Protein AF-A0AAN6ZIL0-F1 (afdb_monomer)

pLDDT: mean 89.45, std 12.0, range [40.91, 98.38]

Mean predicted aligned error: 9.13 Å

Solvent-accessible surface area (backbone atoms only — not comparable to full-atom values): 11310 Å² total; per-residue (Å²): 135,85,91,83,76,83,80,85,71,48,45,64,32,38,40,24,33,41,47,43,83,44,74,64,36,48,53,46,34,47,74,68,64,33,64,38,73,36,57,88,72,86,87,78,92,86,67,79,43,73,49,77,38,78,48,82,80,38,70,63,46,61,56,46,40,78,66,63,54,87,55,35,34,37,29,44,43,47,51,59,83,65,43,52,66,51,46,77,75,34,56,84,57,42,46,38,32,30,37,26,35,73,43,50,61,42,81,63,64,22,70,88,41,80,58,95,59,90,20,24,32,18,34,40,24,52,46,43,72,64,68,71,42,49,39,31,36,45,48,34,38,34,52,90,37,46,70,57,48,48,44,37,56,72,67,17,46,40,38,29,38,33,38,21,62,71,87,55,73,53,61,93,44,73,50,35,51,41,19,42,45,41,48,54,52,48,36,70,76,34,60,74,59,25,43,80,41,53,96,89,56,73,92,88

InterPro domains:
  IPR017946 PLC-like phosphodiesterase, TIM beta/alpha-barrel domain superfamily [G3DSA:3.20.20.190] (9-73)
  IPR060039 Sphingomyelinase D/Phospholipase D [PF27711] (9-48)
  IPR060039 Sphingomyelinase D/Phospholipase D [PF27711] (49-204)

Sequence (204 aa):
MERNISAASAQPFYMIAHRVLTVQGVNDALSHGANALEIDMTAWSDGWILYGFYDATSKAYVRIRGNLINEEAINLNGRVEDVAPAFAKGPEARFKKVMSYGYYNLPFQFGNGHEKRYYTCTELRMAARSHEYGKVFGWTTAAGQAYYVDKLLGEAGVDGLIYGFKMTYYYDHENTRAAAGDIISWVRNHPEKRFMAGKGDFPW

Radius of gyration: 16.7 Å; Cα contacts (8 Å, |Δi|>4): 387; chains: 1; bounding box: 38×57×39 Å

Foldseek 3Di:
DDDDDDPPQAAAAAAEEEAQADPQSVVLCVVLPGAHYHHPDPDDDDAQDEAEDADLPDPVNLVDQAPDDPSAAYEYEDAPVVQVVSCVSGDPDQLRYEYAYAALVCVVQQDQLPDPTDRRLVRLLVVVVVSSHSFYEYEEFKAPRLVSLCSVCPPSNGRYYYYYDSPDHDDDDPTRSRRSVSNVVVCVVCVSHYDHDHPVDRSD

Nearest PDB structures (foldseek):
  6rg0-assembly4_D  TM=4.077E-01  e=2.520E-02  Escherichia coli K-12
  3th6-assembly1_B  TM=4.810E-01  e=2.183E-01  Rhipicephalus microplus
  8rkd-assembly1_B  TM=3.452E-01  e=9.405E-01  Caulobacter vibrioides NA1000
  4ii7-assembly2_D  TM=3.614E-01  e=7.176E+00  Sulfolobus acidocaldarius DSM 639
  4ii7-assembly2_C  TM=3.061E-01  e=4.318E+00  Sulfolobus acidocaldarius DSM 639

Organism: NCBI:txid1934379

Structure (mmCIF, N/CA/C/O backbone):
data_AF-A0AAN6ZIL0-F1
#
_entry.id   AF-A0AAN6ZIL0-F1
#
loop_
_atom_site.group_PDB
_atom_site.id
_atom_site.type_symbol
_atom_site.label_atom_id
_atom_site.label_alt_id
_atom_site.label_comp_id
_atom_site.label_asym_id
_atom_site.label_entity_id
_atom_site.label_seq_id
_atom_site.pdbx_PDB_ins_code
_atom_site.Cartn_x
_atom_site.Cartn_y
_atom_site.Cartn_z
_atom_site.occupancy
_atom_site.B_iso_or_equiv
_atom_site.auth_seq_id
_atom_site.auth_comp_id
_atom_site.auth_asym_id
_atom_site.auth_atom_id
_atom_site.pdbx_PDB_model_num
ATOM 1 N N . MET A 1 1 ? 2.668 -42.980 3.306 1.00 43.22 1 MET A N 1
ATOM 2 C CA . MET A 1 1 ? 3.685 -41.912 3.264 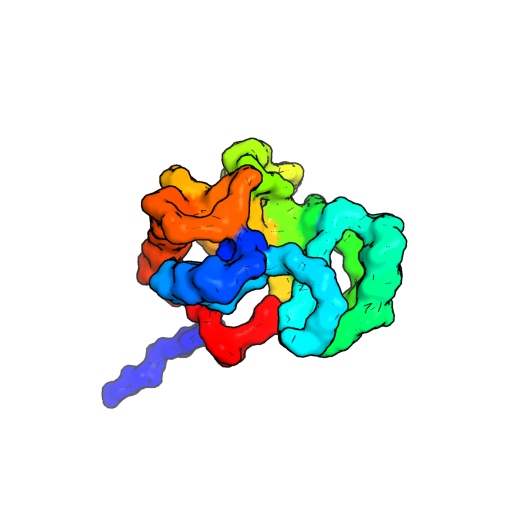1.00 43.22 1 MET A CA 1
ATOM 3 C C . MET A 1 1 ? 2.932 -40.599 3.373 1.00 43.22 1 MET A C 1
ATOM 5 O O . MET A 1 1 ? 2.099 -40.318 2.520 1.00 43.22 1 MET A O 1
ATOM 9 N N . GLU A 1 2 ? 3.079 -39.929 4.507 1.00 42.78 2 GLU A N 1
ATOM 10 C CA . GLU A 1 2 ? 2.239 -38.823 4.973 1.00 42.78 2 GLU A CA 1
ATOM 11 C C . GLU A 1 2 ? 2.430 -37.548 4.136 1.00 42.78 2 GLU A C 1
ATOM 13 O O . GLU A 1 2 ? 3.556 -37.177 3.811 1.00 42.78 2 GLU A O 1
ATOM 18 N N . ARG A 1 3 ? 1.334 -36.838 3.828 1.00 44.56 3 ARG A N 1
ATOM 19 C CA . ARG A 1 3 ? 1.385 -35.398 3.538 1.00 44.56 3 ARG A CA 1
ATOM 20 C C . ARG A 1 3 ? 1.141 -34.673 4.848 1.00 44.56 3 ARG A C 1
ATOM 22 O O . ARG A 1 3 ? 0.009 -34.637 5.317 1.00 44.56 3 ARG A O 1
ATOM 29 N N . ASN A 1 4 ? 2.196 -34.111 5.419 1.00 60.72 4 ASN A N 1
ATOM 30 C CA . ASN A 1 4 ? 2.093 -33.276 6.603 1.00 60.72 4 ASN A CA 1
ATOM 31 C C . ASN A 1 4 ? 3.033 -32.077 6.455 1.00 60.72 4 ASN A C 1
ATOM 33 O O . ASN A 1 4 ? 4.187 -32.126 6.863 1.00 60.72 4 ASN A O 1
ATOM 37 N N . ILE A 1 5 ? 2.537 -31.007 5.831 1.00 50.97 5 ILE A N 1
ATOM 38 C CA . ILE A 1 5 ? 3.052 -29.654 6.048 1.00 50.97 5 ILE A CA 1
ATOM 39 C C . ILE A 1 5 ? 1.830 -28.748 6.169 1.00 50.97 5 ILE A C 1
ATOM 41 O O . ILE A 1 5 ? 1.083 -28.540 5.215 1.00 50.97 5 ILE A O 1
ATOM 45 N N . SER A 1 6 ? 1.613 -28.272 7.389 1.00 51.75 6 SER A N 1
ATOM 46 C CA . SER A 1 6 ? 0.620 -27.271 7.754 1.00 51.75 6 SER A CA 1
ATOM 47 C C . SER A 1 6 ? 0.796 -26.017 6.889 1.00 51.75 6 SER A C 1
ATOM 49 O O . SER A 1 6 ? 1.766 -25.281 7.051 1.00 51.75 6 SER A O 1
ATOM 51 N N . ALA A 1 7 ? -0.178 -25.740 6.022 1.00 52.94 7 ALA A N 1
ATOM 52 C CA . ALA A 1 7 ? -0.308 -24.493 5.263 1.00 52.94 7 ALA A CA 1
ATOM 53 C C . ALA A 1 7 ? -0.688 -23.274 6.141 1.00 52.94 7 ALA A C 1
ATOM 55 O O . ALA A 1 7 ? -1.079 -22.233 5.626 1.00 52.94 7 ALA A O 1
ATOM 56 N N . ALA A 1 8 ? -0.595 -23.385 7.469 1.00 58.19 8 ALA A N 1
ATOM 57 C CA . ALA A 1 8 ? -1.156 -22.426 8.418 1.00 58.19 8 ALA A CA 1
ATOM 58 C C . ALA A 1 8 ? -0.201 -21.293 8.863 1.00 58.19 8 ALA A C 1
ATOM 60 O O . ALA A 1 8 ? -0.393 -20.746 9.945 1.00 58.19 8 ALA A O 1
ATOM 61 N N . SER A 1 9 ? 0.818 -20.911 8.078 1.00 68.12 9 SER A N 1
ATOM 62 C CA . SER A 1 9 ? 1.725 -19.805 8.465 1.00 68.12 9 SER A CA 1
ATOM 63 C C . SER A 1 9 ? 1.987 -18.724 7.412 1.00 68.12 9 SER A C 1
ATOM 65 O O . SER A 1 9 ? 2.540 -17.684 7.7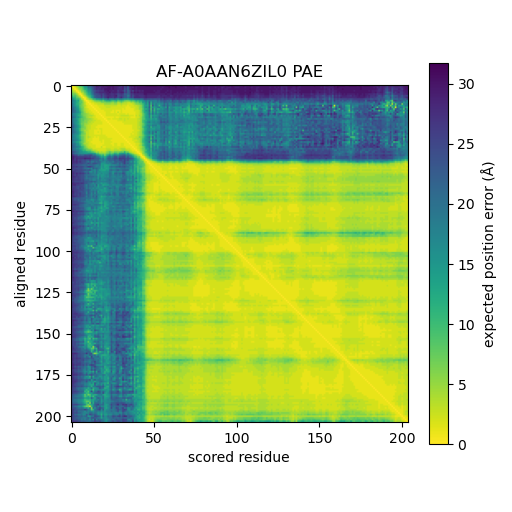67 1.00 68.12 9 SER A O 1
ATOM 67 N N . ALA A 1 10 ? 1.600 -18.915 6.148 1.00 69.25 10 ALA A N 1
ATOM 68 C CA . ALA A 1 10 ? 1.810 -17.907 5.106 1.00 69.25 10 ALA A CA 1
ATOM 69 C C . ALA A 1 10 ? 0.641 -16.908 5.076 1.00 69.25 10 ALA A C 1
ATOM 71 O O . ALA A 1 10 ? -0.521 -17.309 5.107 1.00 69.25 10 ALA A O 1
ATOM 72 N N . GLN A 1 11 ? 0.939 -15.606 5.019 1.00 73.56 11 GLN A N 1
ATOM 73 C CA . GLN A 1 11 ? -0.096 -14.566 4.927 1.00 73.56 11 GLN A CA 1
ATOM 74 C C . GLN A 1 11 ? -0.443 -14.274 3.453 1.00 73.56 11 GLN A C 1
ATOM 76 O O . GLN A 1 11 ? 0.468 -14.277 2.615 1.00 73.56 11 GLN A O 1
ATOM 81 N N . PRO A 1 12 ? -1.715 -13.979 3.124 1.00 77.88 12 PRO A N 1
ATOM 82 C CA . PRO A 1 12 ? -2.114 -13.568 1.777 1.00 77.88 12 PRO A CA 1
ATOM 83 C C . PRO A 1 12 ? -1.517 -12.202 1.412 1.00 77.88 12 PRO A C 1
ATOM 85 O O . PRO A 1 12 ? -1.421 -11.318 2.264 1.00 77.88 12 PRO A O 1
ATOM 88 N N . PHE A 1 13 ? -1.142 -12.020 0.144 1.00 84.75 13 PHE A N 1
ATOM 89 C CA . PHE A 1 13 ? -0.608 -10.767 -0.393 1.00 84.75 13 PHE A CA 1
ATOM 90 C C . PHE A 1 13 ? -1.444 -10.229 -1.567 1.00 84.75 13 PHE A C 1
ATOM 92 O O . PHE A 1 13 ? -1.736 -10.959 -2.522 1.00 84.75 13 PHE A O 1
ATOM 99 N N . TYR A 1 14 ? -1.773 -8.933 -1.516 1.00 87.88 14 TYR A N 1
ATOM 100 C CA . TYR A 1 14 ? -2.527 -8.217 -2.550 1.00 87.88 14 TYR A CA 1
ATOM 101 C C . TYR A 1 14 ? -1.612 -7.354 -3.432 1.00 87.88 14 TYR A C 1
ATOM 103 O O . TYR A 1 14 ? -1.041 -6.353 -2.993 1.00 87.88 14 TYR A O 1
ATOM 111 N N . MET A 1 15 ? -1.508 -7.735 -4.702 1.00 90.88 15 MET A N 1
ATOM 112 C CA . MET A 1 15 ? -0.883 -6.977 -5.777 1.00 90.88 15 MET A CA 1
ATOM 113 C C . MET A 1 15 ? -1.941 -6.089 -6.421 1.00 90.88 15 MET A C 1
ATOM 115 O O . MET A 1 15 ? -2.717 -6.535 -7.271 1.00 90.88 15 MET A O 1
ATOM 119 N N . ILE A 1 16 ? -1.975 -4.838 -5.965 1.00 90.75 16 ILE A N 1
ATOM 120 C CA . ILE A 1 16 ? -3.018 -3.880 -6.311 1.00 90.75 16 ILE A CA 1
ATOM 121 C C . ILE A 1 16 ? -2.552 -3.047 -7.508 1.00 90.75 16 ILE A C 1
ATOM 123 O O . ILE A 1 16 ? -1.652 -2.212 -7.378 1.00 90.75 16 ILE A O 1
ATOM 127 N N . ALA A 1 17 ? -3.141 -3.276 -8.682 1.00 90.50 17 ALA A N 1
ATOM 128 C CA . ALA A 1 17 ? -2.842 -2.468 -9.861 1.00 90.50 17 ALA A CA 1
ATOM 129 C C . ALA A 1 17 ? -3.413 -1.057 -9.683 1.00 90.50 17 ALA A C 1
ATOM 131 O O . ALA A 1 17 ? -4.604 -0.895 -9.434 1.00 90.50 17 ALA A O 1
ATOM 132 N N . HIS A 1 18 ? -2.554 -0.046 -9.786 1.00 90.06 18 HIS A N 1
ATOM 133 C CA . HIS A 1 18 ? -2.918 1.341 -9.514 1.00 90.06 18 HIS A CA 1
ATOM 134 C C . HIS A 1 18 ? -3.780 1.940 -10.628 1.00 90.06 18 HIS A C 1
ATOM 136 O O . HIS A 1 18 ? -3.427 1.860 -11.802 1.00 90.06 18 HIS A O 1
ATOM 142 N N . ARG A 1 19 ? -4.851 2.634 -10.264 1.00 82.19 19 ARG A N 1
ATOM 143 C CA . ARG A 1 19 ? -5.632 3.525 -11.115 1.00 82.19 19 ARG A CA 1
ATOM 144 C C . ARG A 1 19 ? -6.164 2.860 -12.381 1.00 82.19 19 ARG A C 1
ATOM 146 O O . ARG A 1 19 ? -6.008 3.367 -13.496 1.00 82.19 19 ARG A O 1
ATOM 153 N N . VAL A 1 20 ? -6.779 1.696 -12.212 1.00 86.06 20 VAL A N 1
ATOM 154 C CA . VAL A 1 20 ? -7.333 0.894 -13.305 1.00 86.06 20 VAL A CA 1
ATOM 155 C C . VAL A 1 20 ? -8.728 1.405 -13.663 1.00 86.06 20 VAL A C 1
ATOM 157 O O . VAL A 1 20 ? -9.733 0.972 -13.114 1.00 86.06 20 VAL A O 1
ATOM 160 N N . LEU A 1 21 ? -8.788 2.356 -14.597 1.00 84.69 21 LEU A N 1
ATOM 161 C CA . LEU A 1 21 ? -10.026 3.073 -14.953 1.00 84.69 21 LEU A CA 1
ATOM 162 C C . LEU A 1 21 ? -10.705 2.562 -16.237 1.00 84.69 21 LEU A C 1
ATOM 164 O O . LEU A 1 21 ? -11.680 3.153 -16.695 1.00 84.69 21 LEU A O 1
ATOM 168 N N . THR A 1 22 ? -10.184 1.500 -16.862 1.00 74.88 22 THR A N 1
ATOM 169 C CA . THR A 1 22 ? -10.704 0.963 -18.133 1.00 74.88 22 THR A CA 1
ATOM 170 C C . THR A 1 22 ? -10.756 -0.563 -18.126 1.00 74.88 22 THR A C 1
ATOM 172 O O . THR A 1 22 ? -9.958 -1.213 -17.453 1.00 74.88 22 THR A O 1
ATOM 175 N N . VAL A 1 23 ? -11.653 -1.144 -18.932 1.00 84.69 23 VAL A N 1
ATOM 176 C CA . VAL A 1 23 ? -11.764 -2.606 -19.113 1.00 84.69 23 VAL A CA 1
ATOM 177 C C . VAL A 1 23 ? -10.456 -3.212 -19.628 1.00 84.69 23 VAL A C 1
ATOM 179 O O . VAL A 1 23 ? -10.047 -4.273 -19.166 1.00 84.69 23 VAL A O 1
ATOM 182 N N . GLN A 1 24 ? -9.763 -2.528 -20.543 1.00 82.75 24 GLN A N 1
ATOM 183 C CA . GLN A 1 24 ? -8.460 -2.997 -21.013 1.00 82.75 24 GLN A CA 1
ATOM 184 C C . GLN A 1 24 ? -7.431 -3.003 -19.878 1.00 82.75 24 GLN A C 1
ATOM 186 O O . GLN A 1 24 ? -6.732 -3.993 -19.704 1.00 82.75 24 GLN A O 1
ATOM 191 N N . GLY A 1 25 ? -7.411 -1.960 -19.041 1.00 84.38 25 GLY A N 1
ATOM 192 C CA . GLY A 1 25 ? -6.539 -1.908 -17.869 1.00 84.38 25 GLY A CA 1
ATOM 193 C C . GLY A 1 25 ? -6.794 -3.048 -16.878 1.00 84.38 25 GLY A C 1
ATOM 194 O O . GLY A 1 25 ? -5.843 -3.545 -16.285 1.00 84.38 25 GLY A O 1
ATOM 195 N N . VAL A 1 26 ? -8.047 -3.502 -16.732 1.00 88.31 26 VAL A N 1
ATOM 196 C CA . VAL A 1 26 ? -8.382 -4.696 -15.934 1.00 88.31 26 VAL A CA 1
ATOM 197 C C . VAL A 1 26 ? -7.740 -5.941 -16.542 1.00 88.31 26 VAL A C 1
ATOM 199 O O . VAL A 1 26 ? -7.067 -6.685 -15.833 1.00 88.31 26 VAL A O 1
ATOM 202 N N . ASN A 1 27 ? -7.913 -6.162 -17.846 1.00 88.88 27 ASN A N 1
ATOM 203 C CA . ASN A 1 27 ? -7.346 -7.327 -18.530 1.00 88.88 27 ASN A CA 1
ATOM 204 C C . ASN A 1 27 ? -5.816 -7.342 -18.448 1.00 88.88 27 ASN A C 1
ATOM 206 O O . ASN A 1 27 ? -5.233 -8.381 -18.143 1.00 88.88 27 ASN A O 1
ATOM 210 N N . ASP A 1 28 ? -5.182 -6.188 -18.652 1.00 89.25 28 ASP A N 1
ATOM 211 C CA . ASP A 1 28 ? -3.732 -6.041 -18.561 1.00 89.25 28 ASP A CA 1
ATOM 212 C C . ASP A 1 28 ? -3.258 -6.325 -17.131 1.00 89.25 28 ASP A C 1
ATOM 214 O O . ASP A 1 28 ? -2.381 -7.163 -16.926 1.00 89.25 28 ASP A O 1
ATOM 218 N N . ALA A 1 29 ? -3.889 -5.705 -16.126 1.00 91.31 29 ALA A N 1
ATOM 219 C CA . ALA A 1 29 ? -3.565 -5.912 -14.716 1.00 91.31 29 ALA A CA 1
ATOM 220 C C . ALA A 1 29 ? -3.671 -7.391 -14.314 1.00 91.31 29 ALA A C 1
ATOM 222 O O . ALA A 1 29 ? -2.738 -7.938 -13.723 1.00 91.31 29 ALA A O 1
ATOM 223 N N . LEU A 1 30 ? -4.764 -8.061 -14.690 1.00 89.88 30 LEU A N 1
ATOM 224 C CA . LEU A 1 30 ? -4.955 -9.489 -14.437 1.00 89.88 30 LEU A CA 1
ATOM 225 C C . LEU A 1 30 ? -3.917 -10.344 -15.178 1.00 89.88 30 LEU A C 1
ATOM 227 O O . LEU A 1 30 ? -3.366 -11.273 -14.590 1.00 89.88 30 LEU A O 1
ATOM 231 N N . SER A 1 31 ? -3.600 -10.018 -16.435 1.00 90.88 31 SER A N 1
ATOM 232 C CA . SER A 1 31 ? -2.573 -10.726 -17.216 1.00 90.88 31 SER A CA 1
ATOM 233 C C . SER A 1 31 ? -1.175 -10.605 -16.599 1.00 90.88 31 SER A C 1
ATOM 235 O O . SER A 1 31 ? -0.359 -11.518 -16.714 1.00 90.88 31 SER A O 1
ATOM 237 N N . HIS A 1 32 ? -0.923 -9.509 -15.882 1.00 94.00 32 HIS A N 1
ATOM 238 C CA . HIS A 1 32 ? 0.316 -9.267 -15.152 1.00 94.00 32 HIS A CA 1
ATOM 239 C C . HIS A 1 32 ? 0.347 -9.930 -13.775 1.00 94.00 32 HIS A C 1
ATOM 241 O O . HIS A 1 32 ? 1.385 -9.892 -13.124 1.00 94.00 32 HIS A O 1
ATOM 247 N N . GLY A 1 33 ? -0.754 -10.542 -13.332 1.00 92.06 33 GLY A N 1
ATOM 248 C CA . GLY A 1 33 ? -0.851 -11.217 -12.040 1.00 92.06 33 GLY A CA 1
ATOM 249 C C . GLY A 1 33 ? -1.380 -10.344 -10.904 1.00 92.06 33 GLY A C 1
ATOM 250 O O . GLY A 1 33 ? -1.302 -10.766 -9.750 1.00 92.06 33 GLY A O 1
ATOM 251 N N . ALA A 1 34 ? -1.929 -9.158 -11.198 1.00 93.69 34 ALA A N 1
ATOM 252 C CA . ALA A 1 34 ? -2.669 -8.403 -10.195 1.00 93.69 34 ALA A CA 1
ATOM 253 C C . ALA A 1 34 ? -3.865 -9.229 -9.713 1.00 93.69 34 ALA A C 1
ATOM 255 O O . ALA A 1 34 ? -4.593 -9.833 -10.501 1.00 93.69 34 ALA A O 1
ATOM 256 N N . ASN A 1 35 ? -4.072 -9.237 -8.404 1.00 94.38 35 ASN A N 1
ATOM 257 C CA . ASN A 1 35 ? -5.205 -9.896 -7.754 1.00 94.38 35 ASN A CA 1
ATOM 258 C C . ASN A 1 35 ? -6.100 -8.897 -7.008 1.00 94.38 35 ASN A C 1
ATOM 260 O O . ASN A 1 35 ? -7.082 -9.286 -6.382 1.00 94.38 35 ASN A O 1
ATOM 264 N N . ALA A 1 36 ? -5.772 -7.611 -7.106 1.00 88.31 36 ALA A N 1
ATOM 265 C CA . ALA A 1 36 ? -6.558 -6.491 -6.638 1.00 88.31 36 ALA A CA 1
ATOM 266 C C . ALA A 1 36 ? -6.332 -5.299 -7.577 1.00 88.31 36 ALA A C 1
ATOM 268 O O . ALA A 1 36 ? -5.315 -5.211 -8.267 1.00 88.31 36 ALA A O 1
ATOM 269 N N . LEU A 1 37 ? -7.287 -4.376 -7.608 1.00 87.94 37 LEU A N 1
ATOM 270 C CA . LEU A 1 37 ? -7.235 -3.169 -8.428 1.00 87.94 37 LEU A CA 1
ATOM 271 C C . LEU A 1 37 ? -7.539 -1.975 -7.525 1.00 87.94 37 LEU A C 1
ATOM 273 O O . LEU A 1 37 ? -8.451 -2.033 -6.705 1.00 87.94 37 LEU A O 1
ATOM 277 N N . GLU A 1 38 ? -6.787 -0.899 -7.682 1.00 87.25 38 GLU A N 1
ATOM 278 C CA . GLU A 1 38 ? -7.127 0.412 -7.151 1.00 87.25 38 GLU A CA 1
ATOM 279 C C . GLU A 1 38 ? -7.791 1.183 -8.297 1.00 87.25 38 GLU A C 1
ATOM 281 O O . GLU A 1 38 ? -7.282 1.225 -9.419 1.00 87.25 38 GLU A O 1
ATOM 286 N N . ILE A 1 39 ? -8.998 1.685 -8.050 1.00 79.25 39 ILE A N 1
ATOM 287 C CA . ILE A 1 39 ? -9.848 2.335 -9.047 1.00 79.25 39 ILE A CA 1
ATOM 288 C C . ILE A 1 39 ? -10.323 3.650 -8.435 1.00 79.25 39 ILE A C 1
ATOM 290 O O . ILE A 1 39 ? -10.963 3.645 -7.384 1.00 79.25 39 ILE A O 1
ATOM 294 N N . ASP A 1 40 ? -10.082 4.766 -9.125 1.00 73.12 40 ASP A N 1
ATOM 295 C CA . ASP A 1 40 ? -10.727 6.036 -8.794 1.00 73.12 40 ASP A CA 1
ATOM 296 C C . ASP A 1 40 ? -12.218 5.931 -9.158 1.00 73.12 40 ASP A C 1
ATOM 298 O O . ASP A 1 40 ? -12.609 6.100 -10.316 1.00 73.12 40 ASP A O 1
ATOM 302 N N . MET A 1 41 ? -13.069 5.610 -8.185 1.00 60.06 41 MET A N 1
ATOM 303 C CA . MET A 1 41 ? -14.508 5.456 -8.405 1.00 60.06 41 MET A CA 1
ATOM 304 C C . MET A 1 41 ? -15.291 6.726 -8.053 1.00 60.06 41 MET A C 1
ATOM 306 O O . MET A 1 41 ? -15.039 7.387 -7.048 1.00 60.06 41 MET A O 1
ATOM 310 N N . THR A 1 42 ? -16.341 7.000 -8.831 1.00 50.94 42 THR A N 1
ATOM 311 C CA . THR A 1 42 ? -17.550 7.675 -8.330 1.00 50.94 42 THR A CA 1
ATOM 312 C C . THR A 1 42 ? -18.559 6.566 -8.021 1.00 50.94 42 THR A C 1
ATOM 314 O O . THR A 1 42 ? -18.950 5.834 -8.925 1.00 50.94 42 THR A O 1
ATOM 317 N N . ALA A 1 43 ? -18.871 6.346 -6.742 1.00 49.12 43 ALA A N 1
ATOM 318 C CA . ALA A 1 43 ? -19.370 5.056 -6.252 1.00 49.12 43 ALA A CA 1
ATOM 319 C C . ALA A 1 43 ? -20.839 4.738 -6.594 1.00 49.12 43 ALA A C 1
ATOM 321 O O . ALA A 1 43 ? -21.691 5.602 -6.400 1.00 49.12 43 ALA A O 1
ATOM 322 N N . TRP A 1 44 ? -21.098 3.466 -6.957 1.00 40.91 44 TRP A N 1
ATOM 323 C CA . TRP A 1 44 ? -22.325 2.659 -6.759 1.00 40.91 44 TRP A CA 1
ATOM 324 C C . TRP A 1 44 ? -21.902 1.253 -6.245 1.00 40.91 44 TRP A C 1
ATOM 326 O O . TRP A 1 44 ? -20.784 0.820 -6.518 1.00 40.91 44 TRP A O 1
ATOM 336 N N . SER A 1 45 ? -22.743 0.581 -5.447 1.00 48.53 45 SER A N 1
ATOM 337 C CA . SER A 1 45 ? -22.363 -0.340 -4.349 1.00 48.53 45 SER A CA 1
ATOM 338 C C . SER A 1 45 ? -22.235 -1.851 -4.647 1.00 48.53 45 SER A C 1
ATOM 340 O O . SER A 1 45 ? -22.544 -2.652 -3.768 1.00 48.53 45 SER A O 1
ATOM 342 N N . ASP A 1 46 ? -21.771 -2.274 -5.825 1.00 61.41 46 ASP A N 1
ATOM 343 C CA . ASP A 1 46 ? -21.534 -3.708 -6.090 1.00 61.41 46 ASP A CA 1
ATOM 344 C C . ASP A 1 46 ? -20.037 -4.060 -5.964 1.00 61.41 46 ASP A C 1
ATOM 346 O O . ASP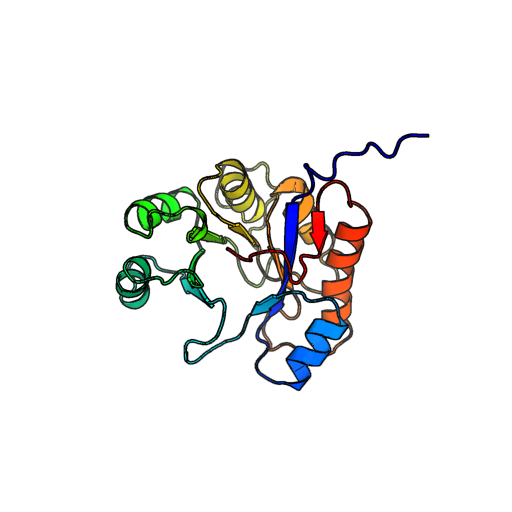 A 1 46 ? -19.275 -3.927 -6.922 1.00 61.41 46 ASP A O 1
ATOM 350 N N . GLY A 1 47 ? -19.601 -4.514 -4.779 1.00 72.94 47 GLY A N 1
ATOM 351 C CA . GLY A 1 47 ? -18.253 -5.059 -4.547 1.00 72.94 47 GLY A CA 1
ATOM 352 C C . GLY A 1 47 ? -17.604 -4.665 -3.215 1.00 72.94 47 GLY A C 1
ATOM 353 O O . GLY A 1 47 ? -18.181 -3.940 -2.410 1.00 72.94 47 GLY A O 1
ATOM 354 N N . TRP A 1 48 ? -16.377 -5.151 -2.997 1.00 83.69 48 TRP A N 1
ATOM 355 C CA . TRP A 1 48 ? -15.537 -4.745 -1.866 1.00 83.69 48 TRP A CA 1
ATOM 356 C C . TRP A 1 48 ? -14.987 -3.336 -2.109 1.00 83.69 48 TRP A C 1
ATOM 358 O O . TRP A 1 48 ? -14.307 -3.112 -3.111 1.00 83.69 48 TRP A O 1
ATOM 368 N N . ILE A 1 49 ? -15.236 -2.399 -1.189 1.00 88.25 49 ILE A N 1
ATOM 369 C CA . ILE A 1 49 ? -14.770 -1.007 -1.298 1.00 88.25 49 ILE A CA 1
ATOM 370 C C . ILE A 1 49 ? -13.814 -0.650 -0.154 1.00 88.25 49 ILE A C 1
ATOM 372 O O . ILE A 1 49 ? -14.139 -0.795 1.025 1.00 88.25 49 ILE A O 1
ATOM 376 N N . LEU A 1 50 ? -12.640 -0.120 -0.503 1.00 91.44 50 LEU A N 1
ATOM 377 C CA . LEU A 1 50 ? -11.704 0.473 0.450 1.00 91.44 50 LEU A CA 1
ATOM 378 C C . LEU A 1 50 ? -11.679 1.991 0.285 1.00 91.44 50 LEU A C 1
ATOM 380 O O . LEU A 1 50 ? -11.163 2.510 -0.703 1.00 91.44 50 LEU A O 1
ATOM 384 N N . TYR A 1 51 ? -12.186 2.715 1.278 1.00 93.94 51 TYR A N 1
ATOM 385 C CA . TYR A 1 51 ? -12.152 4.175 1.277 1.00 93.94 51 TYR A CA 1
ATOM 386 C C . TYR A 1 51 ? -10.813 4.685 1.815 1.00 93.94 51 TYR A C 1
ATOM 388 O O . TYR A 1 51 ? -10.513 4.520 2.998 1.00 93.94 51 TYR A O 1
ATOM 396 N N . GLY A 1 52 ? -10.011 5.314 0.958 1.00 94.19 52 GLY A N 1
ATOM 397 C CA . GLY A 1 52 ? -8.725 5.904 1.333 1.00 94.19 52 GLY A CA 1
ATOM 398 C C . GLY A 1 52 ? -8.845 7.344 1.831 1.00 94.19 52 GLY A C 1
ATOM 399 O O . GLY A 1 52 ? -9.437 8.192 1.166 1.00 94.19 52 GLY A O 1
ATOM 400 N N . PHE A 1 53 ? -8.227 7.646 2.973 1.00 95.50 53 PHE A N 1
ATOM 401 C CA . PHE A 1 53 ? -8.155 8.995 3.533 1.00 95.50 53 PHE A CA 1
ATOM 402 C C . PHE A 1 53 ? -6.734 9.355 3.960 1.00 95.50 53 PHE A C 1
ATOM 404 O O . PHE A 1 53 ? -5.989 8.526 4.476 1.00 95.50 53 PHE A O 1
ATOM 411 N N . TYR A 1 54 ? -6.395 10.634 3.813 1.00 93.19 54 TYR A N 1
ATOM 412 C CA . TYR A 1 54 ? -5.192 11.242 4.398 1.00 93.19 54 TYR A CA 1
ATOM 413 C C . TYR A 1 54 ? -5.504 12.067 5.651 1.00 93.19 54 TYR A C 1
ATOM 415 O O . TYR A 1 54 ? -4.600 12.450 6.384 1.00 93.19 54 TYR A O 1
ATOM 423 N N . ASP A 1 55 ? -6.784 12.368 5.879 1.00 92.12 55 ASP A N 1
ATOM 424 C CA . ASP A 1 55 ? -7.241 13.254 6.942 1.00 92.12 55 ASP A CA 1
ATOM 425 C C . ASP A 1 55 ? -8.466 12.660 7.647 1.00 92.12 55 ASP A C 1
ATOM 427 O O . ASP A 1 55 ? -9.584 12.631 7.114 1.00 92.12 55 ASP A O 1
ATOM 431 N N . ALA A 1 56 ? -8.239 12.222 8.886 1.00 92.88 56 ALA A N 1
ATOM 432 C CA . ALA A 1 56 ? -9.256 11.679 9.782 1.00 92.88 56 ALA A CA 1
ATOM 433 C C . ALA A 1 56 ? -10.244 12.730 10.324 1.00 92.88 56 ALA A C 1
ATOM 435 O O . ALA A 1 56 ? -11.155 12.398 11.089 1.00 92.88 56 ALA A O 1
ATOM 436 N N . THR A 1 57 ? -10.069 14.001 9.970 1.00 91.94 57 THR A N 1
ATOM 437 C CA . THR A 1 57 ? -10.995 15.090 10.299 1.00 91.94 57 THR A CA 1
ATOM 438 C C . THR A 1 57 ? -11.899 15.467 9.127 1.00 91.94 57 THR A C 1
ATOM 440 O O . THR A 1 57 ? -12.885 16.183 9.317 1.00 91.94 57 THR A O 1
ATOM 443 N N . SER A 1 58 ? -11.630 14.935 7.930 1.00 91.31 58 SER A N 1
ATOM 444 C CA . SER A 1 58 ? -12.448 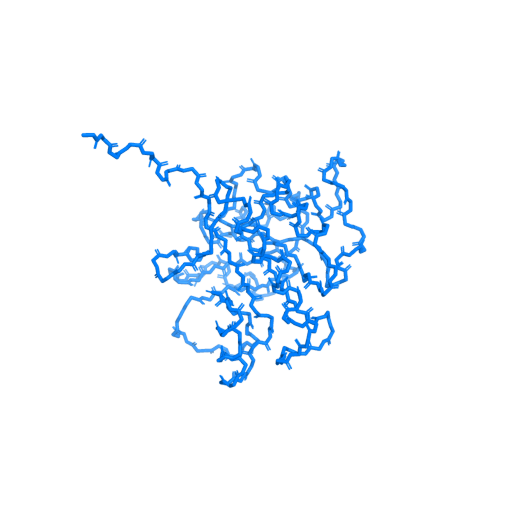15.200 6.750 1.00 91.31 58 SER A CA 1
ATOM 445 C C . SER A 1 58 ? -13.907 14.781 6.968 1.00 91.31 58 SER A C 1
ATOM 447 O O . SER A 1 58 ? -14.213 13.748 7.574 1.00 91.31 58 SER A O 1
ATOM 449 N N . LYS A 1 59 ? -14.845 15.577 6.436 1.00 87.12 59 LYS A N 1
ATOM 450 C CA . LYS A 1 59 ? -16.291 15.306 6.561 1.00 87.12 59 LYS A CA 1
ATOM 451 C C . LYS A 1 59 ? -16.665 13.920 6.028 1.00 87.12 59 LYS A C 1
ATOM 453 O O . LYS A 1 59 ? -17.512 13.249 6.612 1.00 87.12 59 LYS A O 1
ATOM 458 N N . ALA A 1 60 ? -16.016 13.498 4.943 1.00 86.56 60 ALA A N 1
ATOM 459 C CA . ALA A 1 60 ? -16.216 12.188 4.341 1.00 86.56 60 ALA A CA 1
ATOM 460 C C . ALA A 1 60 ? -15.776 11.059 5.285 1.00 86.56 60 ALA A C 1
ATOM 462 O O . ALA A 1 60 ? -16.580 10.172 5.558 1.00 86.56 60 ALA A O 1
ATOM 463 N N . TYR A 1 61 ? -14.574 11.136 5.870 1.00 92.81 61 TYR A N 1
ATOM 464 C CA . TYR A 1 61 ? -14.115 10.147 6.851 1.00 92.81 61 TYR A CA 1
ATOM 465 C C . TYR A 1 61 ? -15.068 10.056 8.048 1.00 92.81 61 TYR A C 1
ATOM 467 O O . TYR A 1 61 ? -15.501 8.967 8.424 1.00 92.81 61 TYR A O 1
ATOM 475 N N . VAL A 1 62 ? -15.449 11.204 8.622 1.00 90.56 62 VAL A N 1
ATOM 476 C CA . VAL A 1 62 ? -16.351 11.261 9.784 1.00 90.56 62 VAL A CA 1
ATOM 477 C C . VAL A 1 62 ? -17.710 10.629 9.475 1.00 90.56 62 VAL A C 1
ATOM 479 O O . VAL A 1 62 ? -18.273 9.956 10.338 1.00 90.56 62 VAL A O 1
ATOM 482 N N . ARG A 1 63 ? -18.227 10.809 8.254 1.00 88.00 63 ARG A N 1
ATOM 483 C CA . ARG A 1 63 ? -19.486 10.201 7.807 1.00 88.00 63 ARG A CA 1
ATOM 484 C C . ARG A 1 63 ? -19.342 8.700 7.558 1.00 88.00 63 ARG A C 1
ATOM 486 O O . ARG A 1 63 ? -20.178 7.936 8.035 1.00 88.00 63 ARG A O 1
ATOM 493 N N . ILE A 1 64 ? -18.315 8.284 6.821 1.00 92.50 64 ILE A N 1
ATOM 494 C CA . ILE A 1 64 ? -18.154 6.903 6.345 1.00 92.50 64 ILE A CA 1
ATOM 495 C C . ILE A 1 64 ? -17.774 5.962 7.493 1.00 92.50 64 ILE A C 1
ATOM 497 O O . ILE A 1 64 ? -18.363 4.893 7.612 1.00 92.50 64 ILE A O 1
ATOM 501 N N . ARG A 1 65 ? -16.897 6.376 8.421 1.00 93.12 65 ARG A N 1
ATOM 502 C CA . ARG A 1 65 ? -16.409 5.513 9.520 1.00 93.12 65 ARG A CA 1
ATOM 503 C C . ARG A 1 65 ? -17.491 4.911 10.419 1.00 93.12 65 ARG A C 1
ATOM 505 O O . ARG A 1 65 ? -17.223 3.914 11.075 1.00 93.12 65 ARG A O 1
ATOM 512 N N . GLY A 1 66 ? -18.673 5.529 10.479 1.00 88.88 66 GLY A N 1
ATOM 513 C CA . GLY A 1 66 ? -19.805 5.062 11.283 1.00 88.88 66 GLY A CA 1
ATOM 514 C C . GLY A 1 66 ? -20.888 4.319 10.498 1.00 88.88 66 GLY A C 1
ATOM 515 O O . GLY A 1 66 ? -21.912 3.998 11.085 1.00 88.88 66 GLY A O 1
ATOM 516 N N . ASN A 1 67 ? -20.720 4.113 9.187 1.00 88.44 67 ASN A N 1
ATOM 517 C CA . ASN A 1 67 ? -21.772 3.586 8.305 1.00 88.44 67 ASN A CA 1
ATOM 518 C C . ASN A 1 67 ? -21.256 2.538 7.303 1.00 88.44 67 ASN A C 1
ATOM 520 O O . ASN A 1 67 ? -21.871 2.357 6.259 1.00 88.44 67 ASN A O 1
ATOM 524 N N . LEU A 1 68 ? -20.131 1.881 7.601 1.00 92.19 68 LEU A N 1
ATOM 525 C CA . LEU A 1 68 ? -19.569 0.845 6.731 1.00 92.19 68 LEU A CA 1
ATOM 526 C C . LEU A 1 68 ? -20.469 -0.398 6.711 1.00 92.19 68 LEU A C 1
ATOM 528 O O . LEU A 1 68 ? -20.793 -0.933 7.776 1.00 92.19 68 LEU A O 1
ATOM 532 N N . ILE A 1 69 ? -20.795 -0.902 5.521 1.00 89.19 69 ILE A N 1
ATOM 533 C CA . ILE A 1 69 ? -21.371 -2.252 5.347 1.00 89.19 69 ILE A CA 1
ATOM 534 C C . ILE A 1 69 ? -20.265 -3.313 5.345 1.00 89.19 69 ILE A C 1
ATOM 536 O O . ILE A 1 69 ? -19.087 -2.969 5.407 1.00 89.19 69 ILE A O 1
ATOM 540 N N . ASN A 1 70 ? -20.599 -4.607 5.318 1.00 88.06 70 ASN A N 1
ATOM 541 C CA . ASN A 1 70 ? -19.633 -5.706 5.485 1.00 88.06 70 ASN A CA 1
ATOM 542 C C . ASN A 1 70 ? -18.469 -5.648 4.488 1.00 88.06 70 ASN A C 1
ATOM 544 O O . ASN A 1 70 ? -17.321 -5.789 4.904 1.00 88.06 70 ASN A O 1
ATOM 548 N N . GLU A 1 71 ? -18.771 -5.315 3.241 1.00 89.38 71 GLU A N 1
ATOM 549 C CA . GLU A 1 71 ? -17.857 -5.266 2.104 1.00 89.38 71 GLU A CA 1
ATOM 550 C C . GLU A 1 71 ? -16.983 -4.000 2.088 1.00 89.38 71 GLU A C 1
ATOM 552 O O . GLU A 1 71 ? -16.122 -3.835 1.225 1.00 89.38 71 GLU A O 1
ATOM 557 N N . GLU A 1 72 ? -17.153 -3.107 3.064 1.00 92.06 72 GLU A N 1
ATOM 558 C CA . GLU A 1 72 ? -16.449 -1.832 3.127 1.00 92.06 72 GLU A CA 1
ATOM 559 C C . GLU A 1 72 ? -15.436 -1.757 4.274 1.00 92.06 72 GLU A C 1
ATOM 561 O O . GLU A 1 72 ? -15.702 -2.157 5.418 1.00 92.06 72 GLU A O 1
ATOM 566 N N . ALA A 1 73 ? -14.291 -1.150 3.981 1.00 95.75 73 ALA A N 1
ATOM 567 C CA . ALA A 1 73 ? -13.256 -0.810 4.946 1.00 95.75 73 ALA A CA 1
ATOM 568 C C . ALA A 1 73 ? -12.705 0.596 4.694 1.00 95.75 73 ALA A C 1
ATOM 570 O O . ALA A 1 73 ? -12.972 1.236 3.674 1.00 95.75 73 ALA A O 1
ATOM 571 N N . ILE A 1 74 ? -11.915 1.085 5.645 1.00 96.94 74 ILE A N 1
ATOM 572 C CA . ILE A 1 74 ? -11.239 2.377 5.558 1.00 96.94 74 ILE A CA 1
ATOM 573 C C . ILE A 1 74 ? -9.737 2.164 5.594 1.00 96.94 74 ILE A C 1
ATOM 575 O O . ILE A 1 74 ? -9.233 1.548 6.529 1.00 96.94 74 ILE A O 1
ATOM 579 N N . ASN A 1 75 ? -9.033 2.758 4.633 1.00 97.19 75 ASN A N 1
ATOM 580 C CA . ASN A 1 75 ? -7.604 3.000 4.726 1.00 97.19 75 ASN A CA 1
ATOM 581 C C . ASN A 1 75 ? -7.345 4.421 5.233 1.00 97.19 75 ASN A C 1
ATOM 583 O O . ASN A 1 75 ? -7.819 5.387 4.634 1.00 97.19 75 ASN A O 1
ATOM 587 N N . LEU A 1 76 ? -6.558 4.558 6.299 1.00 97.31 76 LEU A N 1
ATOM 588 C CA . LEU A 1 76 ? -6.058 5.854 6.751 1.00 97.31 76 LEU A CA 1
ATOM 589 C C . LEU A 1 76 ? -4.536 5.907 6.592 1.00 97.31 76 LEU A C 1
ATOM 591 O O . LEU A 1 76 ? -3.812 5.110 7.191 1.00 97.31 76 LEU A O 1
ATOM 595 N N . ASN A 1 77 ? -4.060 6.863 5.793 1.00 96.94 77 ASN A N 1
ATOM 596 C CA . ASN A 1 77 ? -2.638 7.083 5.576 1.00 96.94 77 ASN A CA 1
ATOM 597 C C . ASN A 1 77 ? -2.053 8.000 6.660 1.00 96.94 77 ASN A C 1
ATOM 599 O O . ASN A 1 77 ? -2.403 9.178 6.719 1.00 96.94 77 ASN A O 1
ATOM 603 N N . GLY A 1 78 ? -1.142 7.499 7.493 1.00 96.69 78 GLY A N 1
ATOM 604 C CA . GLY A 1 78 ? -0.542 8.287 8.575 1.00 96.69 78 GLY A CA 1
ATOM 605 C C . GLY A 1 78 ? 0.410 7.474 9.446 1.00 96.69 78 GLY A C 1
ATOM 606 O O . GLY A 1 78 ? 0.579 6.283 9.226 1.00 96.69 78 GLY A O 1
ATOM 607 N N . ARG A 1 79 ? 1.061 8.106 10.427 1.00 96.81 79 ARG A N 1
ATOM 608 C CA . ARG A 1 79 ? 1.908 7.394 11.401 1.00 96.81 79 ARG A CA 1
ATOM 609 C C . ARG A 1 79 ? 1.033 6.626 12.387 1.00 96.81 79 ARG A C 1
ATOM 611 O O . ARG A 1 79 ? -0.098 7.032 12.652 1.00 96.81 79 ARG A O 1
ATOM 618 N N . VAL A 1 80 ? 1.564 5.571 13.006 1.00 96.12 80 VAL A N 1
ATOM 619 C CA . VAL A 1 80 ? 0.800 4.717 13.938 1.00 96.12 80 VAL A CA 1
ATOM 620 C C . VAL A 1 80 ? 0.187 5.532 15.084 1.00 96.12 80 VAL A C 1
ATOM 622 O O . VAL A 1 80 ? -0.957 5.295 15.462 1.00 96.12 80 VAL A O 1
ATOM 625 N N . GLU A 1 81 ? 0.918 6.520 15.613 1.00 95.50 81 GLU A N 1
ATOM 626 C CA . GLU A 1 81 ? 0.432 7.395 16.697 1.00 95.50 81 GLU A CA 1
ATOM 627 C C . GLU A 1 81 ? -0.722 8.310 16.296 1.00 95.50 81 GLU A C 1
ATOM 629 O O . GLU A 1 81 ? -1.543 8.648 17.143 1.00 95.50 81 GLU A O 1
ATOM 634 N N . ASP A 1 82 ? -0.787 8.701 15.025 1.00 94.75 82 ASP A N 1
ATOM 635 C CA . ASP A 1 82 ? -1.818 9.608 14.526 1.00 94.75 82 ASP A CA 1
ATOM 636 C C . ASP A 1 82 ? -3.074 8.817 14.127 1.00 94.75 82 ASP A C 1
ATOM 638 O O . ASP A 1 82 ? -4.207 9.253 14.342 1.00 94.75 82 ASP A O 1
ATOM 642 N N . VAL A 1 83 ? -2.870 7.622 13.566 1.00 96.88 83 VAL A N 1
ATOM 643 C CA . VAL A 1 83 ? -3.926 6.754 13.032 1.00 96.88 83 VAL A CA 1
ATOM 644 C C . VAL A 1 83 ? -4.684 6.022 14.143 1.00 96.88 83 VAL A C 1
ATOM 646 O O . VAL A 1 83 ? -5.913 5.935 14.087 1.00 96.88 83 VAL A O 1
ATOM 649 N N . ALA A 1 84 ? -4.001 5.535 15.184 1.00 95.06 84 ALA A N 1
ATOM 650 C CA . ALA A 1 84 ? -4.654 4.760 16.243 1.00 95.06 84 ALA A CA 1
ATOM 651 C C . ALA A 1 84 ? -5.790 5.535 16.960 1.00 95.06 84 ALA A C 1
ATOM 653 O O . ALA A 1 84 ? -6.901 5.003 17.059 1.00 95.06 84 ALA A O 1
ATOM 654 N N . PRO A 1 85 ? -5.614 6.809 17.376 1.00 95.12 85 PRO A N 1
ATOM 655 C CA . PRO A 1 85 ? -6.702 7.600 17.959 1.00 95.12 85 PRO A CA 1
ATOM 656 C C . PRO A 1 85 ? -7.858 7.879 16.987 1.00 95.12 85 PRO A C 1
ATOM 658 O O . PRO A 1 85 ? -9.002 8.052 17.417 1.00 95.12 85 PRO A O 1
ATOM 661 N N . ALA A 1 86 ? -7.587 7.942 15.680 1.00 94.94 86 ALA A N 1
ATOM 662 C CA . ALA A 1 86 ? -8.618 8.142 14.668 1.00 94.94 86 ALA A CA 1
ATOM 663 C C . ALA A 1 86 ? -9.520 6.910 14.524 1.00 94.94 86 ALA A C 1
ATOM 665 O O . ALA A 1 86 ? -10.744 7.064 14.432 1.00 94.94 86 ALA A O 1
ATOM 666 N N . PHE A 1 87 ? -8.941 5.706 14.552 1.00 95.81 87 PHE A N 1
ATOM 667 C CA . PHE A 1 87 ? -9.697 4.454 14.513 1.00 95.81 87 PHE A CA 1
ATOM 668 C C . PHE A 1 87 ? -10.381 4.105 15.832 1.00 95.81 87 PHE A C 1
ATOM 670 O O . PHE A 1 87 ? -11.413 3.441 15.799 1.00 95.81 87 PHE A O 1
ATOM 677 N N . ALA A 1 88 ? -9.900 4.608 16.971 1.00 93.44 88 ALA A N 1
ATOM 678 C CA . ALA A 1 88 ? -10.623 4.502 18.242 1.00 93.44 88 ALA A CA 1
ATOM 679 C C . ALA A 1 88 ? -12.020 5.165 18.194 1.00 93.44 88 ALA A C 1
ATOM 681 O O . ALA A 1 88 ? -12.882 4.851 19.006 1.00 93.44 88 ALA A O 1
ATOM 682 N N . LYS A 1 89 ? -12.252 6.070 17.231 1.00 92.00 89 LYS A N 1
ATOM 683 C CA . LYS A 1 89 ? -13.546 6.724 16.953 1.00 92.00 89 LYS A CA 1
ATOM 684 C C . LYS A 1 89 ? -14.252 6.164 15.705 1.00 92.00 89 LYS A C 1
ATOM 686 O O . LYS A 1 89 ? -15.207 6.778 15.226 1.00 92.00 89 LYS A O 1
ATOM 691 N N . GLY A 1 90 ? -13.703 5.112 15.102 1.00 88.44 90 GLY A N 1
ATOM 692 C CA . GLY A 1 90 ? -14.146 4.517 13.842 1.00 88.44 90 GLY A CA 1
ATOM 693 C C . GLY A 1 90 ? -14.847 3.168 14.044 1.00 88.44 90 GLY A C 1
ATOM 694 O O . GLY A 1 90 ? -15.414 2.943 15.112 1.00 88.44 90 GLY A O 1
ATOM 695 N N . PRO A 1 91 ? -14.828 2.272 13.039 1.00 90.44 91 PRO A N 1
ATOM 696 C CA . PRO A 1 91 ? -15.477 0.967 13.152 1.00 90.44 91 PRO A CA 1
ATOM 697 C C . PRO A 1 91 ? -14.860 0.135 14.282 1.00 90.44 91 PRO A C 1
ATOM 699 O O . PRO A 1 91 ? -13.644 0.129 14.455 1.00 90.44 91 PRO A O 1
ATOM 702 N N . GLU A 1 92 ? -15.675 -0.612 15.029 1.00 89.94 92 GLU A N 1
ATOM 703 C CA . GLU A 1 92 ? -15.169 -1.508 16.080 1.00 89.94 92 GLU A CA 1
ATOM 704 C C . GLU A 1 92 ? -14.365 -2.667 15.481 1.00 89.94 92 GLU A C 1
ATOM 706 O O . GLU A 1 92 ? -13.254 -2.970 15.925 1.00 89.94 92 GLU A O 1
ATOM 711 N N . ALA A 1 93 ? -14.907 -3.266 14.418 1.00 93.62 93 ALA A N 1
ATOM 712 C CA . ALA A 1 93 ? -14.335 -4.419 13.749 1.00 93.62 93 ALA A CA 1
ATOM 713 C C . ALA A 1 93 ? -12.942 -4.115 13.180 1.00 93.62 93 ALA A C 1
ATOM 715 O O . ALA A 1 93 ? -12.786 -3.286 12.281 1.00 93.62 93 ALA A O 1
ATOM 716 N N . ARG A 1 94 ? -11.929 -4.840 13.674 1.00 93.69 94 ARG A N 1
ATOM 717 C CA . ARG A 1 94 ? -10.529 -4.709 13.240 1.00 93.69 94 ARG A CA 1
ATOM 718 C C . ARG A 1 94 ? -10.377 -4.818 11.728 1.00 93.69 94 ARG A C 1
ATOM 720 O O . ARG A 1 94 ? -9.630 -4.053 11.133 1.00 93.69 94 ARG A O 1
ATOM 727 N N . PHE A 1 95 ? -11.082 -5.763 11.116 1.00 93.25 95 PHE A N 1
ATOM 728 C CA . PHE A 1 95 ? -10.937 -6.061 9.698 1.00 93.25 95 PHE A CA 1
ATOM 729 C C . PHE A 1 95 ? -11.311 -4.871 8.795 1.00 93.25 95 PHE A C 1
ATOM 731 O O . PHE A 1 95 ? -10.716 -4.686 7.746 1.00 93.25 95 PHE A O 1
ATOM 738 N N . LYS A 1 96 ? -12.149 -3.947 9.282 1.00 95.88 96 LYS A N 1
ATOM 739 C CA . LYS A 1 96 ? -12.504 -2.697 8.589 1.00 95.88 96 LYS A CA 1
ATOM 740 C C . LYS A 1 96 ? -11.453 -1.586 8.680 1.00 95.88 96 LYS A C 1
ATOM 742 O O . LYS A 1 96 ? -11.661 -0.505 8.126 1.00 95.88 96 LYS A O 1
ATOM 747 N N . LYS A 1 97 ? -10.361 -1.812 9.415 1.00 96.75 97 LYS A N 1
ATOM 748 C CA . LYS A 1 97 ? -9.291 -0.842 9.666 1.00 96.75 97 LYS A CA 1
ATOM 749 C C . LYS A 1 97 ? -8.070 -1.230 8.847 1.00 96.75 97 LYS A C 1
ATOM 751 O O . LYS A 1 97 ? -7.358 -2.168 9.201 1.00 96.75 97 LYS A O 1
ATOM 756 N N . VAL A 1 98 ? -7.818 -0.496 7.777 1.00 97.56 98 VAL A N 1
ATOM 757 C CA . VAL A 1 98 ? -6.597 -0.597 6.983 1.00 97.56 98 VAL A CA 1
ATOM 758 C C . VAL A 1 98 ? -5.726 0.614 7.289 1.00 97.56 98 VAL A C 1
ATOM 760 O O . VAL A 1 98 ? -6.213 1.738 7.421 1.00 97.56 98 VAL A O 1
ATOM 763 N N . MET A 1 99 ? -4.429 0.390 7.440 1.00 97.81 99 MET A N 1
ATOM 764 C CA . MET A 1 99 ? -3.465 1.470 7.603 1.00 97.81 99 MET A CA 1
ATOM 765 C C . MET A 1 99 ? -2.481 1.459 6.442 1.00 97.81 99 MET A C 1
ATOM 767 O O . MET A 1 99 ? -1.980 0.408 6.047 1.00 97.81 99 MET A O 1
ATOM 771 N N . SER A 1 100 ? -2.138 2.642 5.950 1.00 97.81 100 SER A N 1
ATOM 772 C CA . SER A 1 100 ? -0.995 2.831 5.070 1.00 97.81 100 SER A CA 1
ATOM 773 C C . SER A 1 100 ? -0.119 3.954 5.596 1.00 97.81 100 SER A C 1
ATOM 775 O O . SER A 1 100 ? -0.531 4.767 6.424 1.00 97.81 100 SER A O 1
ATOM 777 N N . TYR A 1 101 ? 1.112 4.017 5.116 1.00 97.38 101 TYR A N 1
ATOM 778 C CA . TYR A 1 101 ? 1.989 5.145 5.379 1.00 97.38 101 TYR A CA 1
ATOM 779 C C . TYR A 1 101 ? 3.085 5.206 4.331 1.00 97.38 101 TYR A C 1
ATOM 781 O O . TYR A 1 101 ? 3.638 4.171 3.969 1.00 97.38 101 TYR A O 1
ATOM 789 N N . GLY A 1 102 ? 3.382 6.405 3.837 1.00 92.56 102 GLY A N 1
ATOM 790 C CA . GLY A 1 102 ? 4.376 6.629 2.793 1.00 92.56 102 GLY A CA 1
ATOM 791 C C . GLY A 1 102 ? 3.895 7.605 1.723 1.00 92.56 102 GLY A C 1
ATOM 792 O O . GLY A 1 102 ? 2.994 8.416 1.951 1.00 92.56 102 GLY A O 1
ATOM 793 N N . TYR A 1 103 ? 4.551 7.542 0.566 1.00 89.38 103 TYR A N 1
ATOM 794 C CA . TYR A 1 103 ? 4.401 8.491 -0.533 1.00 89.38 103 TYR A CA 1
ATOM 795 C C . TYR A 1 103 ? 4.602 7.796 -1.884 1.00 89.38 103 TYR A C 1
ATOM 797 O O . TYR A 1 103 ? 5.325 6.803 -1.968 1.00 89.38 103 TYR A O 1
ATOM 805 N N . TYR A 1 104 ? 4.024 8.341 -2.962 1.00 85.31 104 TYR A N 1
ATOM 806 C CA . TYR A 1 104 ? 4.128 7.751 -4.307 1.00 85.31 104 TYR A CA 1
ATOM 807 C C . TYR A 1 104 ? 5.581 7.643 -4.808 1.00 85.31 104 TYR A C 1
ATOM 809 O O . TYR A 1 104 ? 5.909 6.775 -5.616 1.00 85.31 104 TYR A O 1
ATOM 817 N N . ASN A 1 105 ? 6.479 8.524 -4.345 1.00 91.25 105 ASN A N 1
ATOM 818 C CA . ASN A 1 105 ? 7.912 8.393 -4.586 1.00 91.25 105 ASN A CA 1
ATOM 819 C C . ASN A 1 105 ? 8.570 7.636 -3.431 1.00 91.25 105 ASN A C 1
ATOM 821 O O . ASN A 1 105 ? 9.250 8.232 -2.600 1.00 91.25 105 ASN A O 1
ATOM 825 N N . LEU A 1 106 ? 8.380 6.317 -3.419 1.00 93.19 106 LEU A N 1
ATOM 826 C CA . LEU A 1 106 ? 8.735 5.430 -2.310 1.00 93.19 106 LEU A CA 1
ATOM 827 C C . LEU A 1 106 ? 10.147 5.600 -1.701 1.00 93.19 106 LEU A C 1
ATOM 829 O O . LEU A 1 106 ? 10.249 5.513 -0.482 1.00 93.19 106 LEU A O 1
ATOM 833 N N . PRO A 1 107 ? 11.230 5.874 -2.465 1.00 95.44 107 PRO A N 1
ATOM 834 C CA . PRO A 1 107 ? 12.560 6.121 -1.894 1.00 95.44 107 PRO A CA 1
ATOM 835 C C . PRO A 1 107 ? 12.622 7.288 -0.907 1.00 95.44 107 PRO A C 1
ATOM 837 O O . PRO A 1 107 ? 13.474 7.311 -0.015 1.00 95.44 107 PRO A O 1
ATOM 840 N N . PHE A 1 108 ? 11.749 8.281 -1.079 1.00 95.06 108 PHE A N 1
ATOM 841 C CA . PHE A 1 108 ? 11.710 9.447 -0.217 1.00 95.06 108 PHE A CA 1
ATOM 842 C C . PHE A 1 108 ? 11.252 9.037 1.183 1.00 95.06 108 PHE A C 1
ATOM 844 O O . PHE A 1 108 ? 10.155 8.515 1.357 1.00 95.06 108 PHE A O 1
ATOM 851 N N . GLN A 1 109 ? 12.107 9.275 2.182 1.00 96.38 109 GLN A N 1
ATOM 852 C CA . GLN A 1 109 ? 11.815 8.967 3.588 1.00 96.38 109 GLN A CA 1
ATOM 853 C C . GLN A 1 109 ? 11.403 7.502 3.814 1.00 96.38 109 GLN A C 1
ATOM 855 O O . GLN A 1 109 ? 10.585 7.185 4.682 1.00 96.38 109 GLN A O 1
ATOM 860 N N . PHE A 1 110 ? 12.002 6.586 3.048 1.00 97.56 110 PHE A N 1
ATOM 861 C CA . PHE A 1 110 ? 11.698 5.166 3.170 1.00 97.56 110 PHE A CA 1
ATOM 862 C C . PHE A 1 110 ? 12.165 4.575 4.509 1.00 97.56 110 PHE A C 1
ATOM 864 O O . PHE A 1 110 ? 11.411 3.863 5.170 1.00 97.56 110 PHE A O 1
ATOM 871 N N . GLY A 1 111 ? 13.390 4.919 4.921 1.00 95.50 111 GLY A N 1
ATOM 872 C CA . GLY A 1 111 ? 14.082 4.307 6.062 1.00 95.50 111 GLY A CA 1
ATOM 873 C C . GLY A 1 111 ? 14.513 2.869 5.787 1.00 95.50 111 GLY A C 1
ATOM 874 O O . GLY A 1 111 ? 14.340 2.351 4.691 1.00 95.50 111 GLY A O 1
ATOM 875 N N . ASN A 1 112 ? 15.099 2.215 6.776 1.00 92.88 112 ASN A N 1
ATOM 876 C CA . ASN A 1 112 ? 15.532 0.824 6.695 1.00 92.88 112 ASN A CA 1
ATOM 877 C C . ASN A 1 112 ? 14.623 -0.132 7.469 1.00 92.88 112 ASN A C 1
ATOM 879 O O . ASN A 1 112 ? 14.774 -1.334 7.279 1.00 92.88 112 ASN A O 1
ATOM 883 N N . GLY A 1 113 ? 13.687 0.396 8.267 1.00 92.75 113 GLY A N 1
ATOM 884 C CA . GLY A 1 113 ? 12.740 -0.378 9.066 1.00 92.75 113 GLY A CA 1
ATOM 885 C C . GLY A 1 113 ? 13.104 -0.440 10.544 1.00 92.75 113 GLY A C 1
ATOM 886 O O . GLY A 1 113 ? 12.242 -0.740 11.362 1.00 92.75 113 GLY A O 1
ATOM 887 N N . HIS A 1 114 ? 14.334 -0.105 10.927 1.00 93.88 114 HIS A N 1
ATOM 888 C CA . HIS A 1 114 ? 14.826 -0.171 12.304 1.00 93.88 114 HIS A CA 1
ATOM 889 C C . HIS A 1 114 ? 14.897 1.189 13.000 1.00 93.88 114 HIS A C 1
ATOM 891 O O . HIS A 1 114 ? 15.310 1.263 14.160 1.00 93.88 114 HIS A O 1
ATOM 897 N N . GLU A 1 115 ? 14.497 2.266 12.324 1.00 96.81 115 GLU A N 1
ATOM 898 C CA . GLU A 1 115 ? 14.370 3.564 12.970 1.00 96.81 115 GLU A CA 1
ATOM 899 C C . GLU A 1 115 ? 13.314 3.524 14.077 1.00 96.81 115 GLU A C 1
ATOM 901 O O . GLU A 1 115 ? 12.493 2.610 14.176 1.00 96.81 115 GLU A O 1
ATOM 906 N N . LYS A 1 116 ? 13.330 4.543 14.941 1.00 94.44 116 LYS A N 1
ATOM 907 C CA . LYS A 1 116 ? 12.323 4.638 15.996 1.00 94.44 116 LYS A CA 1
ATOM 908 C C . LYS A 1 116 ? 10.933 4.874 15.413 1.00 94.44 116 LYS A C 1
ATOM 910 O O . LYS A 1 116 ? 10.008 4.219 15.872 1.00 94.44 116 LYS A O 1
ATOM 915 N N . ARG A 1 117 ? 10.796 5.826 14.475 1.00 94.38 117 ARG A N 1
ATOM 916 C CA . ARG A 1 117 ? 9.523 6.333 13.918 1.00 94.38 117 ARG A CA 1
ATOM 917 C C . ARG A 1 117 ? 9.721 7.016 12.557 1.00 94.38 117 ARG A C 1
ATOM 919 O O . ARG A 1 117 ? 10.853 7.114 12.088 1.00 94.38 117 ARG A O 1
ATOM 926 N N . TYR A 1 118 ? 8.640 7.572 12.001 1.00 95.62 118 TYR A N 1
ATOM 927 C CA . TYR A 1 118 ? 8.561 8.530 10.882 1.00 95.62 118 TYR A CA 1
ATOM 928 C C . TYR A 1 118 ? 8.843 7.983 9.486 1.00 95.62 118 TYR A C 1
ATOM 930 O O . TYR A 1 118 ? 8.236 8.448 8.526 1.00 95.62 118 TYR A O 1
ATOM 938 N N . TYR A 1 119 ? 9.751 7.025 9.351 1.00 98.06 119 TYR A N 1
ATOM 939 C CA . TYR A 1 119 ? 10.099 6.464 8.053 1.00 98.06 119 TYR A CA 1
ATOM 940 C C . TYR A 1 119 ? 9.081 5.422 7.590 1.00 98.06 119 TYR A C 1
ATOM 942 O O . TYR A 1 119 ? 8.543 4.671 8.405 1.00 98.06 119 TYR A O 1
ATOM 950 N N . THR A 1 120 ? 8.856 5.360 6.275 1.00 97.69 120 THR A N 1
ATOM 951 C CA . THR A 1 120 ? 7.841 4.502 5.638 1.00 97.69 120 THR A CA 1
ATOM 952 C C . THR A 1 120 ? 7.921 3.050 6.108 1.00 97.69 120 THR A C 1
ATOM 954 O O . THR A 1 120 ? 6.953 2.522 6.649 1.00 97.69 120 THR A O 1
ATOM 957 N N . CYS A 1 121 ? 9.090 2.419 5.971 1.00 97.88 121 CYS A N 1
ATOM 958 C CA . CYS A 1 121 ? 9.306 1.029 6.372 1.00 97.88 121 CYS A CA 1
ATOM 959 C C . CYS A 1 121 ? 9.052 0.828 7.876 1.00 97.88 121 CYS A C 1
ATOM 961 O O . CYS A 1 121 ? 8.415 -0.140 8.284 1.00 97.88 121 CYS A O 1
ATOM 963 N N . THR A 1 122 ? 9.495 1.779 8.702 1.00 98.06 122 THR A N 1
ATOM 964 C CA . THR A 1 122 ? 9.379 1.710 10.162 1.00 98.06 122 THR A CA 1
ATOM 965 C C . THR A 1 122 ? 7.929 1.803 10.639 1.00 98.06 122 THR A C 1
ATOM 967 O O . THR A 1 122 ? 7.497 0.952 11.415 1.00 98.06 122 THR A O 1
ATOM 970 N N . GLU A 1 123 ? 7.152 2.782 10.171 1.00 98.38 123 GLU A N 1
ATOM 971 C CA . GLU A 1 123 ? 5.748 2.937 10.588 1.00 98.38 123 GLU A CA 1
ATOM 972 C C . GLU A 1 123 ? 4.885 1.766 10.097 1.00 98.38 123 GLU A C 1
ATOM 974 O O . GLU A 1 123 ? 4.081 1.239 10.864 1.00 98.38 123 GLU A O 1
ATOM 979 N N . LEU A 1 124 ? 5.108 1.287 8.865 1.00 98.25 124 LEU A N 1
ATOM 980 C CA . LEU A 1 124 ? 4.419 0.105 8.339 1.00 98.25 124 LEU A CA 1
ATOM 981 C C . LEU A 1 124 ? 4.766 -1.158 9.140 1.00 98.25 124 LEU A C 1
ATOM 983 O O . LEU A 1 124 ? 3.873 -1.930 9.482 1.00 98.25 124 LEU A O 1
ATOM 987 N N . ARG A 1 125 ? 6.038 -1.339 9.524 1.00 98.25 125 ARG A N 1
ATOM 988 C CA . ARG A 1 125 ? 6.464 -2.447 10.394 1.00 98.25 125 ARG A CA 1
ATOM 989 C C . ARG A 1 125 ? 5.786 -2.397 11.756 1.00 98.25 125 ARG A C 1
ATOM 991 O O . ARG A 1 125 ? 5.361 -3.426 12.278 1.00 98.25 125 ARG A O 1
ATOM 998 N N . MET A 1 126 ? 5.721 -1.213 12.360 1.00 98.12 126 MET A N 1
ATOM 999 C CA . MET A 1 126 ? 5.060 -1.018 13.649 1.00 98.12 126 MET A CA 1
ATOM 1000 C C . MET A 1 126 ? 3.564 -1.326 13.554 1.00 98.12 126 MET A C 1
ATOM 1002 O O . MET A 1 126 ? 3.038 -2.010 14.429 1.00 98.12 126 MET A O 1
ATOM 1006 N N . ALA A 1 127 ? 2.903 -0.879 12.484 1.00 97.94 127 ALA A N 1
ATOM 1007 C CA . ALA A 1 127 ? 1.497 -1.161 12.227 1.00 97.94 127 ALA A CA 1
ATOM 1008 C C . ALA A 1 127 ? 1.230 -2.662 12.047 1.00 97.94 127 ALA A C 1
ATOM 1010 O O . ALA A 1 127 ? 0.326 -3.208 12.673 1.00 97.94 127 ALA A O 1
ATOM 1011 N N . ALA A 1 128 ? 2.041 -3.352 11.242 1.00 97.12 128 ALA A N 1
ATOM 1012 C CA . ALA A 1 128 ? 1.867 -4.783 10.999 1.00 97.12 128 ALA A CA 1
ATOM 1013 C C . ALA A 1 128 ? 2.061 -5.609 12.285 1.00 97.12 128 ALA A C 1
ATOM 1015 O O . ALA A 1 128 ? 1.332 -6.568 12.534 1.00 97.12 128 ALA A O 1
ATOM 1016 N N . ARG A 1 129 ? 3.016 -5.212 13.137 1.00 96.56 129 ARG A N 1
ATOM 1017 C CA . ARG A 1 129 ? 3.320 -5.889 14.410 1.00 96.56 129 ARG A CA 1
ATOM 1018 C C . ARG A 1 129 ? 2.344 -5.580 15.541 1.00 96.56 129 ARG A C 1
ATOM 1020 O O . ARG A 1 129 ? 2.327 -6.325 16.515 1.00 96.56 129 ARG A O 1
ATOM 1027 N N . SER A 1 130 ? 1.580 -4.490 15.466 1.00 95.69 130 SER A N 1
ATOM 1028 C CA . SER A 1 130 ? 0.620 -4.158 16.524 1.00 95.69 130 SER A CA 1
ATOM 1029 C C . SER A 1 130 ? -0.607 -5.066 16.498 1.00 95.69 130 SER A C 1
ATOM 1031 O O . SER A 1 130 ? -1.250 -5.236 17.525 1.00 95.69 130 SER A O 1
ATOM 1033 N N . HIS A 1 131 ? -0.932 -5.648 15.336 1.00 91.75 131 HIS A N 1
ATOM 1034 C CA . HIS A 1 131 ? -2.148 -6.439 15.110 1.00 91.75 131 HIS A CA 1
ATOM 1035 C C . HIS A 1 131 ? -3.463 -5.676 15.383 1.00 91.75 131 HIS A C 1
ATOM 1037 O O . HIS A 1 131 ? -4.522 -6.290 15.526 1.00 91.75 131 HIS A O 1
ATOM 1043 N N . GLU A 1 132 ? -3.405 -4.340 15.401 1.00 94.31 132 GLU A N 1
ATOM 1044 C CA . GLU A 1 132 ? -4.553 -3.436 15.595 1.00 94.31 132 GLU A CA 1
ATOM 1045 C C . GLU A 1 132 ? -5.341 -3.180 14.300 1.00 94.31 132 GLU A C 1
ATOM 1047 O O . GLU A 1 132 ? -6.463 -2.670 14.326 1.00 94.31 132 GLU A O 1
ATOM 1052 N N . TYR A 1 133 ? -4.759 -3.546 13.156 1.00 96.25 133 TYR A N 1
ATOM 1053 C CA . TYR A 1 133 ? -5.310 -3.318 11.824 1.00 96.25 133 TYR A CA 1
ATOM 1054 C C . TYR A 1 133 ? -5.681 -4.643 11.163 1.00 96.25 133 TYR A C 1
ATOM 1056 O O . TYR A 1 133 ? -5.041 -5.671 11.387 1.00 96.25 133 TYR A O 1
ATOM 1064 N N . GLY A 1 134 ? -6.740 -4.625 10.357 1.00 95.38 134 GLY A N 1
ATOM 1065 C CA . GLY A 1 134 ? -7.124 -5.749 9.510 1.00 95.38 134 GLY A CA 1
ATOM 1066 C C . GLY A 1 134 ? -6.083 -6.013 8.434 1.00 95.38 134 GLY A C 1
ATOM 1067 O O . GLY A 1 134 ? -5.761 -7.171 8.169 1.00 95.38 134 GLY A O 1
ATOM 1068 N N . LYS A 1 135 ? -5.549 -4.928 7.859 1.00 96.56 135 LYS A N 1
ATOM 1069 C CA . LYS A 1 135 ? -4.477 -4.933 6.863 1.00 96.56 135 LYS A CA 1
ATOM 1070 C C . LYS A 1 135 ? -3.573 -3.714 7.004 1.00 96.56 135 LYS A C 1
ATOM 1072 O O . LYS A 1 135 ? -4.008 -2.647 7.442 1.00 96.56 135 LYS A O 1
ATOM 1077 N N . VAL A 1 136 ? -2.330 -3.863 6.567 1.00 97.56 136 VAL A N 1
ATOM 1078 C CA . VAL A 1 136 ? -1.353 -2.781 6.440 1.00 97.56 136 VAL A CA 1
ATOM 1079 C C . VAL A 1 136 ? -0.810 -2.759 5.018 1.00 97.56 136 VAL A C 1
ATOM 1081 O O . VAL A 1 136 ? -0.237 -3.747 4.566 1.00 97.56 136 VAL A O 1
ATOM 1084 N N . PHE A 1 137 ? -0.963 -1.642 4.309 1.00 96.44 137 PHE A N 1
ATOM 1085 C CA . PHE A 1 137 ? -0.560 -1.513 2.906 1.00 96.44 137 PHE A CA 1
ATOM 1086 C C . PHE A 1 137 ? 0.588 -0.523 2.709 1.00 96.44 137 PHE A C 1
ATOM 1088 O O . PHE A 1 137 ? 0.636 0.547 3.318 1.00 96.44 137 PHE A O 1
ATOM 1095 N N . GLY A 1 138 ? 1.519 -0.892 1.830 1.00 94.12 138 GLY A N 1
ATOM 1096 C CA . GLY A 1 138 ? 2.601 -0.025 1.375 1.00 94.12 138 GLY A CA 1
ATOM 1097 C C . GLY A 1 138 ? 2.260 0.732 0.088 1.00 94.12 138 GLY A C 1
ATOM 1098 O O . GLY A 1 138 ? 1.245 0.494 -0.565 1.00 94.12 138 GLY A O 1
ATOM 1099 N N . TRP A 1 139 ? 3.151 1.649 -0.276 1.00 92.31 139 TRP A N 1
ATOM 1100 C CA . TRP A 1 139 ? 2.991 2.565 -1.408 1.00 92.31 139 TRP A CA 1
ATOM 1101 C C . TRP A 1 139 ? 3.633 2.062 -2.704 1.00 92.31 139 TRP A C 1
ATOM 1103 O O . TRP A 1 139 ? 4.261 1.006 -2.741 1.00 92.31 139 TRP A O 1
ATOM 1113 N N . THR A 1 140 ? 3.461 2.853 -3.765 1.00 93.56 140 THR A N 1
ATOM 1114 C CA . THR A 1 140 ? 3.814 2.537 -5.150 1.00 93.56 140 THR A CA 1
ATOM 1115 C C . THR A 1 140 ? 5.279 2.144 -5.328 1.00 93.56 140 THR A C 1
ATOM 1117 O O . THR A 1 140 ? 6.179 2.985 -5.281 1.00 93.56 140 THR A O 1
ATOM 1120 N N . THR A 1 141 ? 5.509 0.866 -5.616 1.00 95.94 141 THR A N 1
ATOM 1121 C CA . THR A 1 141 ? 6.787 0.363 -6.135 1.00 95.94 141 THR A CA 1
ATOM 1122 C C . THR A 1 141 ? 6.823 0.504 -7.660 1.00 95.94 141 THR A C 1
ATOM 1124 O O . THR A 1 141 ? 5.852 0.213 -8.359 1.00 95.94 141 THR A O 1
ATOM 1127 N N . ALA A 1 142 ? 7.938 1.000 -8.189 1.00 96.25 142 ALA A N 1
ATOM 1128 C CA . ALA A 1 142 ? 8.173 1.176 -9.623 1.00 96.25 142 ALA A CA 1
ATOM 1129 C C . ALA A 1 142 ? 9.248 0.204 -10.134 1.00 96.25 142 ALA A C 1
ATOM 1131 O O . ALA A 1 142 ? 9.853 -0.525 -9.355 1.00 96.25 142 ALA A O 1
ATOM 1132 N N . ALA A 1 143 ? 9.511 0.207 -11.442 1.00 96.00 143 ALA A N 1
ATOM 1133 C CA . ALA A 1 143 ? 10.544 -0.637 -12.038 1.00 96.00 143 ALA A CA 1
ATOM 1134 C C . ALA A 1 143 ? 11.914 -0.455 -11.354 1.00 96.00 143 ALA A C 1
ATOM 1136 O O . ALA A 1 143 ? 12.343 0.677 -11.107 1.00 96.00 143 ALA A O 1
ATOM 1137 N N . GLY A 1 144 ? 12.601 -1.569 -11.074 1.00 94.19 144 GLY A N 1
ATOM 1138 C CA . GLY A 1 144 ? 13.934 -1.571 -10.465 1.00 94.19 144 GLY A CA 1
ATOM 1139 C C . GLY A 1 144 ? 13.928 -1.268 -8.964 1.00 94.19 144 GLY A C 1
ATOM 1140 O O . GLY A 1 144 ? 14.923 -0.776 -8.432 1.00 94.19 144 GLY A O 1
ATOM 1141 N N . GLN A 1 145 ? 12.813 -1.523 -8.274 1.00 96.69 145 GLN A N 1
ATOM 1142 C CA . GLN A 1 145 ? 12.641 -1.237 -6.847 1.00 96.69 145 GLN A CA 1
ATOM 1143 C C . GLN A 1 145 ? 12.530 -2.502 -5.987 1.00 96.69 145 GLN A C 1
ATOM 1145 O O . GLN A 1 145 ? 12.048 -2.426 -4.856 1.00 96.69 145 GLN A O 1
ATOM 1150 N N . ALA A 1 146 ? 13.062 -3.632 -6.461 1.00 97.44 146 ALA A N 1
ATOM 1151 C CA . ALA A 1 146 ? 13.146 -4.898 -5.726 1.00 97.44 146 ALA A CA 1
ATOM 1152 C C . ALA A 1 146 ? 13.662 -4.761 -4.279 1.00 97.44 146 ALA A C 1
ATOM 1154 O O . ALA A 1 146 ? 13.159 -5.435 -3.386 1.00 97.44 146 ALA A O 1
ATOM 1155 N N . TYR A 1 147 ? 14.607 -3.849 -4.014 1.00 97.50 147 TYR A N 1
ATOM 1156 C CA . TYR A 1 147 ? 15.065 -3.553 -2.648 1.00 97.50 147 TYR A CA 1
ATOM 1157 C C . TYR A 1 147 ? 13.919 -3.107 -1.722 1.00 97.50 147 TYR A C 1
ATOM 1159 O O . TYR A 1 147 ? 13.806 -3.563 -0.586 1.00 97.50 147 TYR A O 1
ATOM 1167 N N . TYR A 1 148 ? 13.054 -2.216 -2.207 1.00 97.94 148 TYR A N 1
ATOM 1168 C CA . TYR A 1 148 ? 11.922 -1.709 -1.437 1.00 97.94 148 TYR A CA 1
ATOM 1169 C C . TYR A 1 148 ? 10.829 -2.765 -1.288 1.00 97.94 148 TYR A C 1
ATOM 1171 O O . TYR A 1 148 ? 10.220 -2.856 -0.225 1.00 97.94 148 TYR A O 1
ATOM 1179 N N . VAL A 1 149 ? 10.619 -3.589 -2.320 1.00 97.62 149 VAL A N 1
ATOM 1180 C CA . VAL A 1 149 ? 9.733 -4.759 -2.253 1.00 97.62 149 VAL A CA 1
ATOM 1181 C C . VAL A 1 149 ? 10.192 -5.703 -1.142 1.00 97.62 149 VAL A C 1
ATOM 1183 O O . VAL A 1 149 ? 9.391 -6.056 -0.281 1.00 97.62 149 VAL A O 1
ATOM 1186 N N . ASP A 1 150 ? 11.482 -6.048 -1.106 1.00 97.38 150 ASP A N 1
ATOM 1187 C CA . ASP A 1 150 ? 12.046 -6.926 -0.078 1.00 97.38 150 ASP A CA 1
ATOM 1188 C C . ASP A 1 150 ? 11.864 -6.358 1.331 1.00 97.38 150 ASP A C 1
ATOM 1190 O O . ASP A 1 150 ? 11.379 -7.047 2.228 1.00 97.38 150 ASP A O 1
ATOM 1194 N N . LYS A 1 15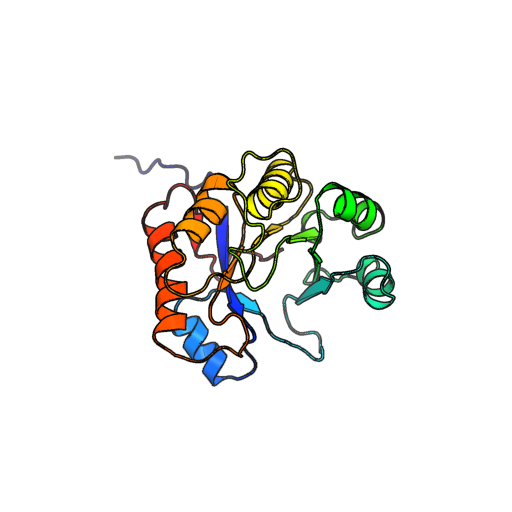1 ? 12.146 -5.067 1.516 1.00 97.69 151 LYS A N 1
ATOM 1195 C CA . LYS A 1 151 ? 11.943 -4.399 2.803 1.00 97.69 151 LYS A CA 1
ATOM 1196 C C . LYS A 1 151 ? 10.477 -4.355 3.218 1.00 97.69 151 LYS A C 1
ATOM 1198 O O . LYS A 1 151 ? 10.167 -4.630 4.374 1.00 97.69 151 LYS A O 1
ATOM 1203 N N . LEU A 1 152 ? 9.559 -4.047 2.307 1.00 97.69 152 LEU A N 1
ATOM 1204 C CA . LEU A 1 152 ? 8.141 -3.947 2.646 1.00 97.69 152 LEU A CA 1
ATOM 1205 C C . LEU A 1 152 ? 7.512 -5.316 2.927 1.00 97.69 152 LEU A C 1
ATOM 1207 O O . LEU A 1 152 ? 6.809 -5.467 3.926 1.00 97.69 152 LEU A O 1
ATOM 1211 N N . LEU A 1 153 ? 7.774 -6.318 2.089 1.00 96.69 153 LEU A N 1
ATOM 1212 C CA . LEU A 1 153 ? 7.186 -7.652 2.240 1.00 96.69 153 LEU A CA 1
ATOM 1213 C C . LEU A 1 153 ? 7.903 -8.491 3.298 1.00 96.69 153 LEU A C 1
ATOM 1215 O O . LEU A 1 153 ? 7.258 -9.193 4.076 1.00 96.69 153 LEU A O 1
ATOM 1219 N N . GLY A 1 154 ? 9.232 -8.422 3.333 1.00 94.75 154 GLY A N 1
ATOM 1220 C CA . GLY A 1 154 ? 10.074 -9.254 4.183 1.00 94.75 154 GLY A CA 1
ATOM 1221 C C . GLY A 1 154 ? 10.294 -8.703 5.584 1.00 94.75 154 GLY A C 1
ATOM 1222 O O . GLY A 1 154 ? 10.373 -9.491 6.527 1.00 94.75 154 GLY A O 1
ATOM 1223 N N . GLU A 1 155 ? 10.398 -7.382 5.734 1.00 94.88 155 GLU A N 1
ATOM 1224 C CA . GLU A 1 155 ? 10.760 -6.758 7.009 1.00 94.88 155 GLU A CA 1
ATOM 1225 C C . GLU A 1 155 ? 9.614 -5.977 7.653 1.00 94.88 155 GLU A C 1
ATOM 1227 O O . GLU A 1 155 ? 9.317 -6.189 8.834 1.00 94.88 155 GLU A O 1
ATOM 1232 N N . ALA A 1 156 ? 8.960 -5.092 6.896 1.00 97.12 156 ALA A N 1
ATOM 1233 C CA . ALA A 1 156 ? 7.788 -4.376 7.381 1.00 97.12 156 ALA A CA 1
ATOM 1234 C C . ALA A 1 156 ? 6.590 -5.318 7.533 1.00 97.12 156 ALA A C 1
ATOM 1236 O O . ALA A 1 156 ? 5.813 -5.176 8.470 1.00 97.12 156 ALA A O 1
ATOM 1237 N N . GLY A 1 157 ? 6.484 -6.322 6.661 1.00 96.19 157 GLY A N 1
ATOM 1238 C CA . GLY A 1 157 ? 5.428 -7.320 6.724 1.00 96.19 157 GLY A CA 1
ATOM 1239 C C . GLY A 1 157 ? 4.071 -6.759 6.314 1.00 96.19 157 GLY A C 1
ATOM 1240 O O . GLY A 1 157 ? 3.063 -7.151 6.896 1.00 96.19 157 GLY A O 1
ATOM 1241 N N . VAL A 1 158 ? 4.036 -5.874 5.313 1.00 97.06 158 VAL A N 1
ATOM 1242 C CA . VAL A 1 158 ? 2.773 -5.377 4.745 1.00 97.06 158 VAL 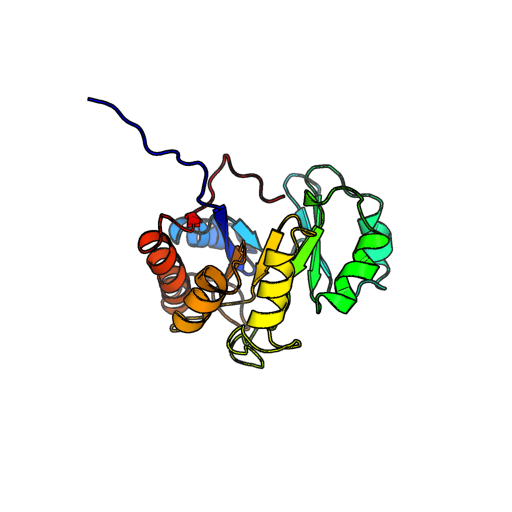A CA 1
ATOM 1243 C C . VAL A 1 158 ? 1.965 -6.515 4.103 1.00 97.06 158 VAL A C 1
ATOM 1245 O O . VAL A 1 158 ? 2.519 -7.539 3.681 1.00 97.06 158 VAL A O 1
ATOM 1248 N N . ASP A 1 159 ? 0.652 -6.330 4.022 1.00 96.00 159 ASP A N 1
ATOM 1249 C CA . ASP A 1 159 ? -0.305 -7.257 3.408 1.00 96.00 159 ASP A CA 1
ATOM 1250 C C . ASP A 1 159 ? -0.548 -6.965 1.917 1.00 96.00 159 ASP A C 1
ATOM 1252 O O . ASP A 1 159 ? -1.131 -7.776 1.199 1.00 96.00 159 ASP A O 1
ATOM 1256 N N . GLY A 1 160 ? -0.114 -5.801 1.434 1.00 93.12 160 GLY A N 1
ATOM 1257 C CA . GLY A 1 160 ? -0.359 -5.360 0.066 1.00 93.12 160 GLY A CA 1
ATOM 1258 C C . GLY A 1 160 ? 0.541 -4.204 -0.346 1.00 93.12 160 GLY A C 1
ATOM 1259 O O . GLY A 1 160 ? 1.008 -3.429 0.495 1.00 93.12 160 GLY A O 1
ATOM 1260 N N . LEU A 1 161 ? 0.791 -4.111 -1.651 1.00 93.19 161 LEU A N 1
ATOM 1261 C CA . LEU A 1 161 ? 1.577 -3.048 -2.270 1.00 93.19 161 LEU A CA 1
ATOM 1262 C C . LEU A 1 161 ? 0.859 -2.501 -3.496 1.00 93.19 161 LEU A C 1
ATOM 1264 O O . LEU A 1 161 ? 0.359 -3.255 -4.334 1.00 93.19 161 LEU A O 1
ATOM 1268 N N . ILE A 1 162 ? 0.899 -1.180 -3.623 1.00 92.88 162 ILE A N 1
ATOM 1269 C CA . ILE A 1 162 ? 0.623 -0.501 -4.885 1.00 92.88 162 ILE A CA 1
ATOM 1270 C C . ILE A 1 162 ? 1.870 -0.655 -5.773 1.00 92.88 162 ILE A C 1
ATOM 1272 O O . ILE A 1 162 ? 3.005 -0.579 -5.287 1.00 92.88 162 ILE A O 1
ATOM 1276 N N . TYR A 1 163 ? 1.695 -0.857 -7.078 1.00 95.06 163 TYR A N 1
ATOM 1277 C CA . TYR A 1 163 ? 2.812 -0.932 -8.026 1.00 95.06 163 TYR A CA 1
ATOM 1278 C C . TYR A 1 163 ? 2.494 -0.254 -9.363 1.00 95.06 163 TYR A C 1
ATOM 1280 O O . TYR A 1 163 ? 1.334 -0.026 -9.711 1.00 95.06 163 TYR A O 1
ATOM 1288 N N . GLY A 1 164 ? 3.543 0.052 -10.127 1.00 94.56 164 GLY A N 1
ATOM 1289 C CA . GLY A 1 164 ? 3.450 0.573 -11.489 1.00 94.56 164 GLY A CA 1
ATOM 1290 C C . GLY A 1 164 ? 4.089 1.950 -11.637 1.00 94.56 164 GLY A C 1
ATOM 1291 O O . GLY A 1 164 ? 5.193 2.203 -11.151 1.00 94.56 164 GLY A O 1
ATOM 1292 N N . PHE A 1 165 ? 3.419 2.847 -12.360 1.00 92.50 165 PHE A N 1
ATOM 1293 C CA . PHE A 1 165 ? 3.907 4.210 -12.537 1.00 92.50 165 PHE A CA 1
ATOM 1294 C C . PHE A 1 165 ? 3.636 5.080 -11.308 1.00 92.50 165 PHE A C 1
ATOM 1296 O O . PHE A 1 165 ? 2.588 4.994 -10.678 1.00 92.50 165 PHE A O 1
ATOM 1303 N N . LYS A 1 166 ? 4.573 5.986 -11.015 1.00 89.50 166 LYS A N 1
ATOM 1304 C CA . LYS A 1 166 ? 4.492 6.906 -9.869 1.00 89.50 166 LYS A CA 1
ATOM 1305 C C . LYS A 1 166 ? 3.513 8.069 -10.067 1.00 89.50 166 LYS A C 1
ATOM 1307 O O . LYS A 1 166 ? 2.946 8.548 -9.097 1.00 89.50 166 LYS A O 1
ATOM 1312 N N . MET A 1 167 ? 3.379 8.567 -11.300 1.00 86.50 167 MET A N 1
ATOM 1313 C CA . MET A 1 167 ? 2.697 9.844 -11.590 1.00 86.50 167 MET A CA 1
ATOM 1314 C C . MET A 1 167 ? 1.642 9.762 -12.700 1.00 86.50 167 MET A C 1
ATOM 1316 O O . MET A 1 167 ? 0.921 10.731 -12.918 1.00 86.50 167 MET A O 1
ATOM 1320 N N . THR A 1 168 ? 1.548 8.639 -13.415 1.00 87.62 168 THR A N 1
ATOM 1321 C CA . THR A 1 168 ? 0.571 8.455 -14.497 1.00 87.62 168 THR A CA 1
ATOM 1322 C C . THR A 1 168 ? -0.287 7.219 -14.247 1.00 87.62 168 THR A C 1
ATOM 1324 O O . THR A 1 168 ? 0.033 6.399 -13.386 1.00 87.62 168 THR A O 1
ATOM 1327 N N . TYR A 1 169 ? -1.396 7.121 -14.974 1.00 82.44 169 TYR A N 1
ATOM 1328 C CA . TYR A 1 169 ? -2.295 5.973 -14.932 1.00 82.44 169 TYR A CA 1
ATOM 1329 C C . TYR A 1 169 ? -1.602 4.709 -15.448 1.00 82.44 169 TYR A C 1
ATOM 1331 O O . TYR A 1 169 ? -0.621 4.770 -16.193 1.00 82.44 169 TYR A O 1
ATOM 1339 N N . TYR A 1 170 ? -2.116 3.557 -15.035 1.00 86.81 170 TYR A N 1
ATOM 1340 C CA . TYR A 1 170 ? -1.584 2.268 -15.444 1.00 86.81 170 TYR A CA 1
ATOM 1341 C C . TYR A 1 170 ? -1.952 1.936 -16.888 1.00 86.81 170 TYR A C 1
ATOM 1343 O O . TYR A 1 170 ? -3.089 2.120 -17.316 1.00 86.81 170 TYR A O 1
ATOM 1351 N N . TYR A 1 171 ? -0.980 1.410 -17.621 1.00 87.38 171 TYR A N 1
ATOM 1352 C CA . TYR A 1 171 ? -1.158 0.780 -18.922 1.00 87.38 171 TYR A CA 1
ATOM 1353 C C . TYR A 1 171 ? -0.059 -0.268 -19.103 1.00 87.38 171 TYR A C 1
ATOM 1355 O O . TYR A 1 171 ? 0.955 -0.250 -18.386 1.00 87.38 171 TYR A O 1
ATOM 1363 N N . ASP A 1 172 ? -0.263 -1.194 -20.035 1.00 94.19 172 ASP A N 1
ATOM 1364 C CA . ASP A 1 172 ? 0.756 -2.185 -20.340 1.00 94.19 172 ASP A CA 1
ATOM 1365 C C . ASP A 1 172 ? 2.041 -1.530 -20.877 1.00 94.19 172 ASP A C 1
ATOM 1367 O O . ASP A 1 172 ? 2.047 -0.831 -21.890 1.00 94.19 172 ASP A O 1
ATOM 1371 N N 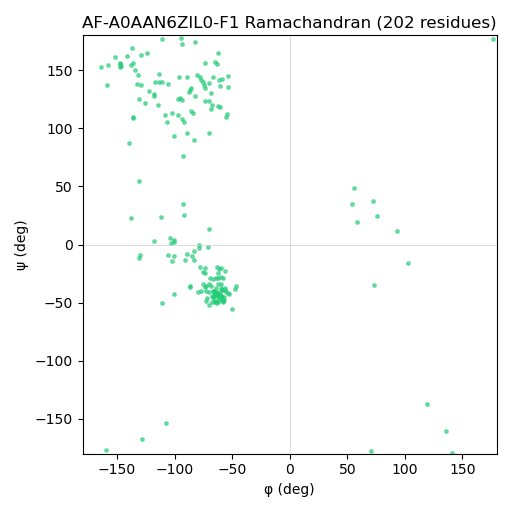. HIS A 1 173 ? 3.141 -1.733 -20.156 1.00 96.81 173 HIS A N 1
ATOM 1372 C CA . HIS A 1 173 ? 4.435 -1.129 -20.433 1.00 96.81 173 HIS A CA 1
ATOM 1373 C C . HIS A 1 173 ? 5.550 -1.963 -19.795 1.00 96.81 173 HIS A C 1
ATOM 1375 O O . HIS A 1 173 ? 5.360 -2.622 -18.773 1.00 96.81 173 HIS A O 1
ATOM 1381 N N . GLU A 1 174 ? 6.765 -1.897 -20.341 1.00 97.88 174 GLU A N 1
ATOM 1382 C CA . GLU A 1 174 ? 7.921 -2.613 -19.779 1.00 97.88 174 GLU A CA 1
ATOM 1383 C C . GLU A 1 174 ? 8.146 -2.301 -18.290 1.00 97.88 174 GLU A C 1
ATOM 1385 O O . GLU A 1 174 ? 8.350 -3.210 -17.493 1.00 97.88 174 GLU A O 1
ATOM 1390 N N . ASN A 1 175 ? 8.002 -1.037 -17.891 1.00 97.12 175 ASN A N 1
ATOM 1391 C CA . ASN A 1 175 ? 8.160 -0.608 -16.501 1.00 97.12 175 ASN A CA 1
ATOM 1392 C C . ASN A 1 175 ? 7.057 -1.124 -15.562 1.00 97.12 175 ASN A C 1
ATOM 1394 O O . ASN A 1 175 ? 7.347 -1.422 -14.404 1.00 97.12 175 ASN A O 1
ATOM 1398 N N . THR A 1 176 ? 5.804 -1.236 -16.018 1.00 95.38 176 THR A N 1
ATOM 1399 C CA . THR A 1 176 ? 4.720 -1.779 -15.180 1.00 95.38 176 THR A CA 1
ATOM 1400 C C . THR A 1 176 ? 4.864 -3.289 -15.019 1.00 95.38 176 THR A C 1
ATOM 1402 O O . THR A 1 176 ? 4.671 -3.794 -13.911 1.00 95.38 176 THR A O 1
ATOM 1405 N N . ARG A 1 177 ? 5.314 -3.996 -16.065 1.00 98.00 177 ARG A N 1
ATOM 1406 C CA . ARG A 1 177 ? 5.702 -5.414 -15.992 1.00 98.00 177 ARG A CA 1
ATOM 1407 C C . ARG A 1 177 ? 6.931 -5.649 -15.117 1.00 98.00 177 ARG A C 1
ATOM 1409 O O . ARG A 1 177 ? 6.941 -6.600 -14.346 1.00 98.00 177 ARG A O 1
ATOM 1416 N N . ALA A 1 178 ? 7.945 -4.789 -15.188 1.00 98.06 178 ALA A N 1
ATOM 1417 C CA . ALA A 1 178 ? 9.138 -4.897 -14.348 1.00 98.06 178 ALA A CA 1
ATOM 1418 C C . ALA A 1 178 ? 8.812 -4.677 -12.861 1.00 98.06 178 ALA A C 1
ATOM 1420 O O . ALA A 1 178 ? 9.233 -5.469 -12.024 1.00 98.06 178 ALA A O 1
ATOM 1421 N N . ALA A 1 179 ? 8.001 -3.662 -12.536 1.00 97.06 179 ALA A N 1
ATOM 1422 C CA . ALA A 1 179 ? 7.532 -3.428 -11.167 1.00 97.06 179 ALA A CA 1
ATOM 1423 C C . ALA A 1 179 ? 6.730 -4.625 -10.617 1.00 97.06 179 ALA A C 1
ATOM 1425 O O . ALA A 1 179 ? 6.962 -5.065 -9.493 1.00 97.06 179 ALA A O 1
ATOM 1426 N N . ALA A 1 180 ? 5.827 -5.194 -11.426 1.00 97.44 180 ALA A N 1
ATOM 1427 C CA . ALA A 1 180 ? 5.129 -6.439 -11.093 1.00 97.44 180 ALA A CA 1
ATOM 1428 C C . ALA A 1 180 ? 6.106 -7.609 -10.889 1.00 97.44 180 ALA A C 1
ATOM 1430 O O . ALA A 1 180 ? 5.983 -8.375 -9.935 1.00 97.44 180 ALA A O 1
ATOM 1431 N N . GLY A 1 181 ? 7.092 -7.730 -11.779 1.00 97.75 181 GLY A N 1
ATOM 1432 C CA . GLY A 1 181 ? 8.103 -8.780 -11.765 1.00 97.75 181 GLY A CA 1
ATOM 1433 C C . GLY A 1 181 ? 8.923 -8.809 -10.477 1.00 97.75 181 GLY A C 1
ATOM 1434 O O . GLY A 1 181 ? 9.176 -9.901 -9.967 1.00 97.75 181 GLY A O 1
ATOM 1435 N N . ASP A 1 182 ? 9.271 -7.645 -9.919 1.00 97.62 182 ASP A N 1
ATOM 1436 C CA . ASP A 1 182 ? 9.968 -7.536 -8.630 1.00 97.62 182 ASP A CA 1
ATOM 1437 C C . ASP A 1 182 ? 9.146 -8.189 -7.500 1.00 97.62 182 ASP A C 1
ATOM 1439 O O . ASP A 1 182 ? 9.670 -8.983 -6.717 1.00 97.62 182 ASP A O 1
ATOM 1443 N N . ILE A 1 183 ? 7.837 -7.921 -7.456 1.00 97.50 183 ILE A N 1
ATOM 1444 C CA . ILE A 1 183 ? 6.905 -8.463 -6.454 1.00 97.50 183 ILE A CA 1
ATOM 1445 C C . ILE A 1 183 ? 6.681 -9.964 -6.653 1.00 97.50 183 ILE A C 1
ATOM 1447 O O . ILE A 1 183 ? 6.849 -10.749 -5.718 1.00 97.50 183 ILE A O 1
ATOM 1451 N N . ILE A 1 184 ? 6.327 -10.378 -7.871 1.00 97.44 184 ILE A N 1
ATOM 1452 C CA . ILE A 1 184 ? 6.025 -11.778 -8.201 1.00 97.44 184 ILE A CA 1
ATOM 1453 C C . ILE A 1 184 ? 7.242 -12.660 -7.933 1.00 97.44 184 ILE A C 1
ATOM 1455 O O . ILE A 1 184 ? 7.117 -13.736 -7.344 1.00 97.44 184 ILE A O 1
ATOM 1459 N N . SER A 1 185 ? 8.431 -12.197 -8.327 1.00 97.69 185 SER A N 1
ATOM 1460 C CA . SER A 1 185 ? 9.676 -12.920 -8.075 1.00 97.69 185 SER A CA 1
ATOM 1461 C C . SER A 1 185 ? 9.951 -13.034 -6.583 1.00 97.69 185 SER A C 1
ATOM 1463 O O . SER A 1 185 ? 10.314 -14.116 -6.123 1.00 97.69 185 SER A O 1
ATOM 1465 N N . TRP A 1 186 ? 9.738 -11.961 -5.815 1.00 97.94 186 TRP A N 1
ATOM 1466 C CA . TRP A 1 186 ? 9.924 -11.995 -4.368 1.00 97.94 186 TRP A CA 1
ATOM 1467 C C . TRP A 1 186 ? 8.986 -13.003 -3.696 1.00 97.94 186 TRP A C 1
ATOM 1469 O O . TRP A 1 186 ? 9.465 -13.845 -2.939 1.00 97.94 186 TRP A O 1
ATOM 1479 N N . VAL A 1 187 ? 7.684 -12.977 -4.011 1.00 97.19 187 VAL A N 1
ATOM 1480 C CA . VAL A 1 187 ? 6.685 -13.903 -3.440 1.00 97.19 187 VAL A CA 1
ATOM 1481 C C . VAL A 1 187 ? 7.004 -15.349 -3.815 1.00 97.19 187 VAL A C 1
ATOM 1483 O O . VAL A 1 187 ? 7.009 -16.224 -2.953 1.00 97.19 187 VAL A O 1
ATOM 1486 N N . ARG A 1 188 ? 7.348 -15.609 -5.082 1.00 97.00 188 ARG A N 1
ATOM 1487 C CA . ARG A 1 188 ? 7.725 -16.953 -5.547 1.00 97.00 188 ARG A CA 1
ATOM 1488 C C . ARG A 1 188 ? 8.974 -17.489 -4.846 1.00 97.00 188 ARG A C 1
ATOM 1490 O O . ARG A 1 188 ? 9.072 -18.694 -4.634 1.00 97.00 188 ARG A O 1
ATOM 1497 N N . ASN A 1 189 ? 9.918 -16.612 -4.512 1.00 97.81 189 ASN A N 1
ATOM 1498 C CA . ASN A 1 189 ? 11.162 -16.980 -3.840 1.00 97.81 189 ASN A CA 1
ATOM 1499 C C . ASN A 1 189 ? 11.021 -17.072 -2.308 1.00 97.81 189 ASN A C 1
ATOM 1501 O O . ASN A 1 189 ? 11.942 -17.568 -1.666 1.00 97.81 189 ASN A O 1
ATOM 1505 N N . HIS A 1 190 ? 9.892 -16.631 -1.740 1.00 97.56 190 HIS A N 1
ATOM 1506 C CA . HIS A 1 190 ? 9.594 -16.686 -0.303 1.00 97.56 190 HIS A CA 1
ATOM 1507 C C . HIS A 1 190 ? 8.196 -17.277 -0.021 1.00 97.56 190 HIS A C 1
ATOM 1509 O O . HIS A 1 190 ? 7.374 -16.637 0.655 1.00 97.56 190 HIS A O 1
ATOM 1515 N N . PRO A 1 191 ? 7.885 -18.485 -0.535 1.00 95.31 191 PRO A N 1
ATOM 1516 C CA . PRO A 1 191 ? 6.556 -19.087 -0.407 1.00 95.31 191 PRO A CA 1
ATOM 1517 C C . PRO A 1 191 ? 6.160 -19.372 1.051 1.00 95.31 191 PRO A C 1
ATOM 1519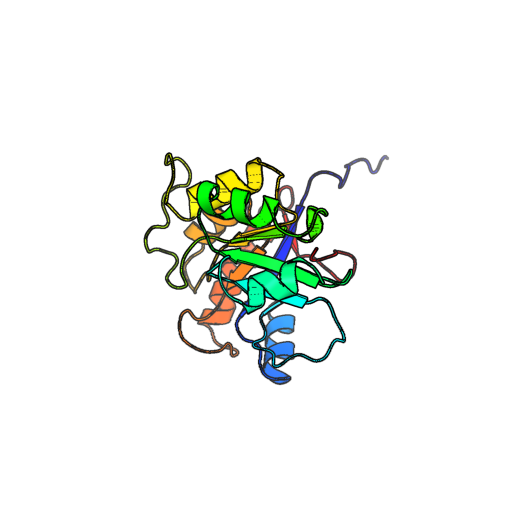 O O . PRO A 1 191 ? 4.980 -19.515 1.362 1.00 95.31 191 PRO A O 1
ATOM 1522 N N . GLU A 1 192 ? 7.128 -19.439 1.964 1.00 94.75 192 GLU A N 1
ATOM 1523 C CA . GLU A 1 192 ? 6.909 -19.587 3.401 1.00 94.75 192 GLU A CA 1
ATOM 1524 C C . GLU A 1 192 ? 6.387 -18.308 4.075 1.00 94.75 192 GLU A C 1
ATOM 1526 O O . GLU A 1 192 ? 5.811 -18.382 5.161 1.00 94.75 192 GLU A O 1
ATOM 1531 N N . LYS A 1 193 ? 6.576 -17.136 3.449 1.00 93.38 193 LYS A N 1
ATOM 1532 C CA . LYS A 1 193 ? 6.186 -15.831 4.011 1.00 93.38 193 LYS A CA 1
ATOM 1533 C C . LYS A 1 193 ? 4.882 -15.298 3.435 1.00 93.38 193 LYS A C 1
ATOM 1535 O O . LYS A 1 193 ? 4.086 -14.709 4.179 1.00 93.38 193 LYS A O 1
ATOM 1540 N N . ARG A 1 194 ? 4.698 -15.429 2.118 1.00 92.81 194 ARG A N 1
ATOM 1541 C CA . ARG A 1 194 ? 3.597 -14.813 1.365 1.00 92.81 194 ARG A CA 1
ATOM 1542 C C . ARG A 1 194 ? 3.167 -15.682 0.188 1.00 92.81 194 ARG A C 1
ATOM 1544 O O . ARG A 1 194 ? 3.978 -16.386 -0.403 1.00 92.81 194 ARG A O 1
ATOM 1551 N N . PHE A 1 195 ? 1.903 -15.545 -0.199 1.00 93.00 195 PHE A N 1
ATOM 1552 C CA . PHE A 1 195 ? 1.370 -16.062 -1.459 1.00 93.00 195 PHE A CA 1
ATOM 1553 C C . PHE A 1 195 ? 0.468 -15.019 -2.125 1.00 93.00 19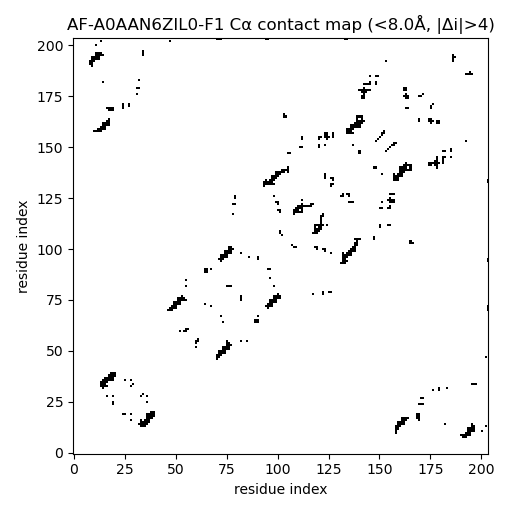5 PHE A C 1
ATOM 1555 O O . PHE A 1 195 ? -0.078 -14.143 -1.455 1.00 93.00 195 PHE A O 1
ATOM 1562 N N . MET A 1 196 ? 0.305 -15.114 -3.444 1.00 91.56 196 MET A N 1
ATOM 1563 C CA . MET A 1 196 ? -0.610 -14.250 -4.192 1.00 91.56 196 MET A CA 1
ATOM 1564 C C . MET A 1 196 ? -2.059 -14.584 -3.818 1.00 91.56 196 MET A C 1
ATOM 1566 O O . MET A 1 196 ? -2.509 -15.694 -4.096 1.00 91.56 196 MET A O 1
ATOM 1570 N N . ALA A 1 197 ? -2.780 -13.636 -3.215 1.00 89.62 197 ALA A N 1
ATOM 1571 C CA . ALA A 1 197 ? -4.202 -13.776 -2.898 1.00 89.62 197 ALA A CA 1
ATOM 1572 C C . ALA A 1 197 ? -5.040 -14.155 -4.138 1.00 89.62 197 ALA A C 1
ATOM 1574 O O . ALA A 1 197 ? -4.753 -13.715 -5.256 1.00 89.62 197 ALA A O 1
ATOM 1575 N N . GLY A 1 198 ? -6.072 -14.970 -3.940 1.00 83.94 198 GLY A N 1
ATOM 1576 C CA . GLY A 1 198 ? -7.015 -15.414 -4.963 1.00 83.94 198 GLY A CA 1
ATOM 1577 C C . GLY A 1 198 ? -8.471 -15.184 -4.556 1.00 83.94 198 GLY A C 1
ATOM 1578 O O . GLY A 1 198 ? -8.771 -14.500 -3.586 1.00 83.94 198 GLY A O 1
ATOM 1579 N N . LYS A 1 199 ? -9.413 -15.792 -5.290 1.00 77.62 199 LYS A N 1
ATOM 1580 C CA . LYS A 1 199 ? -10.866 -15.583 -5.090 1.00 77.62 199 LYS A CA 1
ATOM 1581 C C . LYS A 1 199 ? -11.400 -15.986 -3.707 1.00 77.62 199 LYS A C 1
ATOM 1583 O O . LYS A 1 199 ? -12.500 -15.579 -3.357 1.00 77.62 199 LYS A O 1
ATOM 1588 N N . GLY A 1 200 ? -10.680 -16.842 -2.981 1.00 81.31 200 GLY A N 1
ATOM 1589 C CA . GLY A 1 200 ? -11.067 -17.290 -1.641 1.00 81.31 200 GLY A CA 1
ATOM 1590 C C . GLY A 1 200 ? -10.548 -16.397 -0.514 1.00 81.31 200 GLY A C 1
ATOM 1591 O O . GLY A 1 200 ? -10.938 -16.601 0.632 1.00 81.31 200 GLY A O 1
ATOM 1592 N N . ASP A 1 201 ? -9.677 -15.435 -0.824 1.00 85.12 201 ASP A N 1
ATOM 1593 C CA . ASP A 1 201 ? -9.081 -14.539 0.158 1.00 85.12 201 ASP A CA 1
ATOM 1594 C C . ASP A 1 201 ? -9.900 -13.251 0.254 1.00 85.12 201 ASP A C 1
ATOM 1596 O O . ASP A 1 201 ? -10.135 -12.560 -0.739 1.00 85.12 201 ASP A O 1
ATOM 1600 N N . PHE A 1 202 ? -10.342 -12.925 1.467 1.00 83.62 202 PHE A N 1
ATOM 1601 C CA . PHE A 1 202 ? -11.079 -11.694 1.724 1.00 83.62 202 PHE A CA 1
ATOM 1602 C C . PHE A 1 202 ? -10.108 -10.520 1.899 1.00 83.62 202 PHE A C 1
ATOM 1604 O O . PHE A 1 202 ? -9.163 -10.619 2.700 1.00 83.62 202 PHE A O 1
ATOM 1611 N N . PRO A 1 203 ? -10.302 -9.408 1.167 1.00 78.06 203 PRO A N 1
ATOM 1612 C CA . PRO A 1 203 ? -9.386 -8.275 1.223 1.00 78.06 203 PRO A CA 1
ATOM 1613 C C . PRO A 1 203 ? -9.455 -7.549 2.575 1.00 78.06 203 PRO A C 1
ATOM 1615 O O . PRO A 1 203 ? -8.425 -7.056 3.042 1.00 78.06 203 PRO A O 1
ATOM 1618 N N . TRP A 1 204 ? -10.616 -7.580 3.238 1.00 82.50 204 TRP A N 1
ATOM 1619 C CA . TRP A 1 204 ? -10.868 -7.207 4.632 1.00 82.50 204 TRP A CA 1
ATOM 1620 C C . TRP A 1 204 ? -12.081 -7.966 5.161 1.00 82.50 204 TRP A C 1
ATOM 1622 O O . TRP A 1 204 ? -13.005 -8.245 4.374 1.00 82.50 204 TRP A O 1
#

Secondary structure (DSSP, 8-state):
-------TTPEEEEEEETT--SHHHHHHHHHTT-SEE-------SSS-EEEEES-TTSHHHHHHTTS--TTEEEEEES-HHHHHHHHTTS-SSGGGEEEE---SSTTTT---S-SSSSSHHHHHHHHHHH--SSEEEEEEE-TT-HHHHHIIIIII--SEEEES-SSS---S-HHHHHHHHHHHHHHHH-TTTEEE--TTS---